Protein 3HHJ (pdb70)

Radius of gyration: 19.39 Å; Cα contacts (8 Å, |Δi|>4): 574; chains: 2; bounding box: 42×67×38 Å

Secondary structure (DSSP, 8-state):
-EEEEEEEEEB-TTSEEEEEE---TTS-----B--EEE--TT--HHHHHHHHHHHHH--B--GGG-EEEEEEEEE-SS-EEEEEEEEES--BS----TTS-EEEEEEGGGGGGS---TTTHHHHHHHHH-/-EEEEEEEEEB-TT-EEEEEE---TTS----EE--EEEPPTTS-HHHHHHHHHHHHH--B--GGG-EEEEEEEEE-SS-EEEEEEEEES--BS----TTS-EEEEEEGGGGGGS---TTTHHHHHHHHHH-

Sequence (261 aa):
SLLIVVACALLDQDNRVLLTQRPEGKSLAGLWEFPGGKVEQGETPEASLIRELEEELGVHHVQADNLFPLTFASHGYETFHLLMPLYFCSHHYKGVAQQGREGQNLKWIFFINDLDKYPMPEADKPLVQVLKNFSLLIVVACALLDQDNRVLLTQRPEGKSLAGLWEFPGGKVEQGETPEASLIRELEEEELGVHVQADNLFPLTFASHGYETFHLLMPLYFCSHYKGVAQGREGQNLKWIFINDLDKYPMPEADKPLVQVLKNFF

InterPro domains:
  IPR000086 NUDIX hydrolase domain [PS51462] (6-134)
  IPR003561 Mutator MutT [TIGR00586] (13-134)
  IPR015797 NUDIX hydrolase-like domain superfamily [SSF55811] (7-133)
  IPR020476 NUDIX hydrolase [PR00502] (37-51)
  IPR020476 NUDIX hydrolase [PR00502] (51-66)
  IPR029119 Adenine DNA glycosylase, C-terminal [PF14815] (12-130)
  IPR047127 Mutator MutT-like [PTHR47707] (9-133)

Organism: Bartonella henselae (strain ATCC 49882 / DSM 28221 / CCUG 30454 / Houston 1) (NCBI:txid283166)

B-factor: mean 30.48, std 9.41, range [14.47, 62.34]

Foldseek 3Di:
DEWEKEFEFEQEPVQWTKWWWADCPPHGTGFTATFIGTQDPPGDRLRRRQVRQCQFFVKHDDSVQWAWQDWFWDDDPPYIYIYTYTYGHDIDDGGDGNVPIGMDTGRLVCPVVTGHPPRRVVVSVSSVVD/DEFEKEFEFEQEPVRFTKWKWQAQVPHHIGFTATFIGGDDPPADRLRRRQVRQCQFFVKGDDSVFKAWQAWFWDDDDPYIYIYTYIYGHDIDDGGDGNNNMDMDTGHLVCPVVTGHDPRRVVVSVSSVVVD

Solvent-accessible surface area: 13572 Å² total; per-residue (Å²): 122,52,56,20,29,0,3,0,0,0,23,28,189,104,88,98,0,0,0,8,17,108,68,112,61,214,88,159,69,35,91,24,56,10,3,18,12,104,13,77,165,80,43,49,0,24,40,0,0,48,75,23,0,66,66,9,0,18,0,93,6,119,49,130,36,9,100,43,21,3,4,6,30,60,51,94,116,115,74,25,12,0,14,0,0,1,67,0,77,119,48,148,42,114,16,112,30,150,83,55,12,67,51,75,63,7,92,28,75,44,0,76,150,71,81,5,28,116,4,9,86,79,1,2,87,54,7,69,124,104,111,53,62,22,25,0,1,0,0,0,5,37,181,65,62,83,0,0,0,7,21,174,72,101,63,214,91,84,46,32,88,22,46,9,3,19,12,106,20,80,99,84,50,56,0,33,42,0,0,44,69,23,0,73,70,27,0,21,0,91,10,123,65,127,31,10,95,58,22,0,3,4,28,53,51,75,191,124,80,23,13,0,9,0,0,1,48,0,73,125,48,156,39,133,11,112,34,138,96,53,21,72,50,71,70,6,98,12,104,47,0,74,147,74,77,6,22,101,2,9,86,74,1,1,88,41,0,60,130,61,101

CATH classification: 3.90.79.10

Nearest PDB structures (foldseek):
  3hhj-assembly1_A  TM=1.008E+00  e=2.509E-28  Bartonella henselae str. Houston-1
  3r03-assembly1_A  TM=9.500E-01  e=1.026E-20  Rhodospirillum rubrum ATCC 11170
  3r03-assembly1_B  TM=9.849E-01  e=9.106E-19  Rhodospirillum rubrum ATCC 11170
  7ww5-assembly1_A  TM=9.049E-01  e=1.194E-13  Escherichia coli
  3exq-assembly1_A  TM=7.884E-01  e=2.242E-08  Levilactobacillus brevis ATCC 367

Structure (mmCIF, N/CA/C/O backbone):
data_3HHJ
#
_entry.id   3HHJ
#
_cell.length_a   96.500
_cell.length_b   93.490
_cell.length_c   43.880
_cell.angle_alpha   90.000
_cell.angle_beta   109.240
_cell.angle_gamma   90.000
#
_symmetry.space_group_name_H-M   'C 1 2 1'
#
loop_
_entity.id
_entity.type
_entity.pdbx_description
1 polymer 'Mutator mutT protein'
2 non-polymer 'MAGNESIUM ION'
3 water water
#
loop_
_atom_site.group_PDB
_atom_site.id
_atom_site.type_symbol
_atom_site.label_atom_id
_atom_site.label_alt_id
_atom_site.label_comp_id
_atom_site.label_asym_id
_atom_site.label_entity_id
_atom_site.label_seq_id
_atom_site.pdbx_PDB_ins_code
_atom_site.Cartn_x
_atom_site.Cartn_y
_atom_site.Cartn_z
_atom_site.occupancy
_atom_site.B_iso_or_equiv
_atom_site.auth_seq_id
_atom_site.auth_comp_id
_atom_site.auth_asym_id
_atom_site.auth_atom_id
_atom_site.pdbx_PDB_model_num
ATOM 1 N N . SER A 1 27 ? 16.308 53.908 5.779 1.00 42.04 27 SER A N 1
ATOM 2 C CA . SER A 1 27 ? 15.445 54.370 4.659 1.00 42.00 27 SER A CA 1
ATOM 3 C C . SER A 1 27 ? 16.234 54.459 3.335 1.00 40.63 27 SER A C 1
ATOM 4 O O . SER A 1 27 ? 15.947 53.748 2.366 1.00 40.63 27 SER A O 1
ATOM 7 N N . LEU A 1 28 ? 17.210 55.353 3.299 1.00 38.63 28 LEU A N 1
ATOM 8 C CA . LEU A 1 28 ? 18.082 55.454 2.159 1.00 36.50 28 LEU A CA 1
ATOM 9 C C . LEU A 1 28 ? 19.400 54.775 2.532 1.00 34.79 28 LEU A C 1
ATOM 10 O O . LEU A 1 28 ? 19.990 55.110 3.532 1.00 34.83 28 LEU A O 1
ATOM 15 N N . LEU A 1 29 ? 19.818 53.791 1.741 1.00 33.03 29 LEU A N 1
ATOM 16 C CA . LEU A 1 29 ? 21.091 53.113 1.943 1.00 31.46 29 LEU A CA 1
ATOM 17 C C . LEU A 1 29 ? 22.100 53.586 0.901 1.00 30.01 29 LEU A C 1
ATOM 18 O O . LEU A 1 29 ? 21.838 53.526 -0.284 1.00 29.35 29 LEU A O 1
ATOM 23 N N . ILE A 1 30 ? 23.233 54.085 1.373 1.00 29.06 30 ILE A N 1
ATOM 24 C CA . ILE A 1 30 ? 24.309 54.492 0.509 1.00 28.19 30 ILE A CA 1
ATOM 25 C C . ILE A 1 30 ? 25.357 53.399 0.434 1.00 27.62 30 ILE A C 1
ATOM 26 O O . ILE A 1 30 ? 25.957 53.039 1.456 1.00 26.90 30 ILE A O 1
ATOM 31 N N . VAL A 1 31 ? 25.579 52.896 -0.785 1.00 27.07 31 VAL A N 1
ATOM 32 C CA . VAL A 1 31 ? 26.629 51.934 -1.061 1.00 26.71 31 VAL A CA 1
ATOM 33 C C . VAL A 1 31 ? 27.560 52.493 -2.135 1.00 26.50 31 VAL A C 1
ATOM 34 O O . VAL A 1 31 ? 27.084 53.011 -3.135 1.00 27.82 31 VAL A O 1
ATOM 38 N N . VAL A 1 32 ? 28.874 52.424 -1.923 1.00 24.72 32 VAL A N 1
ATOM 39 C CA . VAL A 1 32 ? 29.804 52.805 -2.970 1.00 23.75 32 VAL A CA 1
ATOM 40 C C . VAL A 1 32 ? 30.364 51.565 -3.660 1.00 23.59 32 VAL A C 1
ATOM 41 O O . VAL A 1 32 ? 30.516 50.521 -3.034 1.00 23.33 32 VAL A O 1
ATOM 45 N N . ALA A 1 33 ? 30.704 51.692 -4.941 1.00 22.24 33 ALA A N 1
ATOM 46 C CA . ALA A 1 33 ? 31.252 50.576 -5.689 1.00 21.71 33 ALA A CA 1
ATOM 47 C C . ALA A 1 33 ? 32.380 51.083 -6.577 1.00 21.38 33 ALA A C 1
ATOM 48 O O . ALA A 1 33 ? 32.488 52.300 -6.813 1.00 20.35 33 ALA A O 1
ATOM 50 N N . CYS A 1 34 ? 33.219 50.164 -7.069 1.00 20.74 34 CYS A N 1
ATOM 51 C CA . CYS A 1 34 ? 34.345 50.558 -7.903 1.00 21.49 34 CYS A CA 1
ATOM 52 C C . CYS A 1 34 ? 34.442 49.696 -9.147 1.00 21.45 34 CYS A C 1
ATOM 53 O O . CYS A 1 34 ? 34.163 48.501 -9.094 1.00 20.97 34 CYS A O 1
ATOM 56 N N . ALA A 1 35 ? 34.788 50.327 -10.270 1.00 21.33 35 ALA A N 1
ATOM 57 C CA . ALA A 1 35 ? 35.215 49.632 -11.472 1.00 21.07 35 ALA A CA 1
ATOM 58 C C . ALA A 1 35 ? 36.764 49.734 -11.508 1.00 21.64 35 ALA A C 1
ATOM 59 O O . ALA A 1 35 ? 37.319 50.802 -11.843 1.00 19.93 35 ALA A O 1
ATOM 61 N N . LEU A 1 36 ? 37.442 48.657 -11.100 1.00 21.67 36 LEU A N 1
ATOM 62 C CA . LEU A 1 36 ? 38.904 48.608 -11.126 1.00 23.59 36 LEU A CA 1
ATOM 63 C C . LEU A 1 36 ? 39.315 48.169 -12.511 1.00 24.09 36 LEU A C 1
ATOM 64 O O . LEU A 1 36 ? 38.858 47.123 -12.982 1.00 23.43 36 LEU A O 1
ATOM 69 N N . LEU A 1 37 ? 40.172 48.950 -13.150 1.00 25.04 37 LEU A N 1
ATOM 70 C CA . LEU A 1 37 ? 40.601 48.693 -14.532 1.00 27.55 37 LEU A CA 1
ATOM 71 C C . LEU A 1 37 ? 42.059 48.276 -14.612 1.00 28.74 37 LEU A C 1
ATOM 72 O O . LEU A 1 37 ? 42.929 48.978 -14.085 1.00 29.28 37 LEU A O 1
ATOM 77 N N . ASP A 1 38 ? 42.329 47.147 -15.264 1.00 29.89 38 ASP A N 1
ATOM 78 C CA . ASP A 1 38 ? 43.699 46.661 -15.378 1.00 31.76 38 ASP A CA 1
ATOM 79 C C . ASP A 1 38 ? 44.334 47.199 -16.654 1.00 33.43 38 ASP A C 1
ATOM 80 O O . ASP A 1 38 ? 43.692 47.951 -17.405 1.00 34.26 38 ASP A O 1
ATOM 85 N N . GLN A 1 39 ? 45.588 46.822 -16.878 1.00 35.90 39 GLN A N 1
ATOM 86 C CA . GLN A 1 39 ? 46.383 47.279 -18.010 1.00 38.23 39 GLN A CA 1
ATOM 87 C C . GLN A 1 39 ? 45.683 47.027 -19.329 1.00 38.46 39 GLN A C 1
ATOM 88 O O . GLN A 1 39 ? 45.907 47.753 -20.289 1.00 39.65 39 GLN A O 1
ATOM 94 N N . ASP A 1 40 ? 44.840 45.999 -19.384 1.00 38.38 40 ASP A N 1
ATOM 95 C CA . ASP A 1 40 ? 44.184 45.623 -20.636 1.00 38.26 40 ASP A CA 1
ATOM 96 C C . ASP A 1 40 ? 42.730 46.107 -20.784 1.00 37.56 40 ASP A C 1
ATOM 97 O O . ASP A 1 40 ? 42.000 45.619 -21.655 1.00 38.27 40 ASP A O 1
ATOM 102 N N . ASN A 1 41 ? 42.318 47.062 -19.956 1.00 36.28 41 ASN A N 1
ATOM 103 C CA . ASN A 1 41 ? 40.909 47.513 -19.916 1.00 35.59 41 ASN A CA 1
ATOM 104 C C . ASN A 1 41 ? 39.879 46.429 -19.535 1.00 33.08 41 ASN A C 1
ATOM 105 O O . ASN A 1 41 ? 38.742 46.422 -20.014 1.00 32.75 41 ASN A O 1
ATOM 110 N N . ARG A 1 42 ? 40.299 45.509 -18.679 1.00 29.76 42 ARG A N 1
ATOM 111 C CA . ARG A 1 42 ? 39.353 44.599 -18.060 1.00 27.57 42 ARG A CA 1
ATOM 112 C C . ARG A 1 42 ? 38.922 45.231 -16.753 1.00 25.42 42 ARG A C 1
ATOM 113 O O . ARG A 1 42 ? 39.700 45.913 -16.074 1.00 25.01 42 ARG A O 1
ATOM 121 N N . VAL A 1 43 ? 37.668 45.023 -16.412 1.00 23.57 43 VAL A N 1
ATOM 122 C CA . VAL A 1 43 ? 37.146 45.472 -15.127 1.00 22.00 43 VAL A CA 1
ATOM 123 C C . VAL A 1 43 ? 36.959 44.255 -14.235 1.00 21.03 43 VAL A C 1
ATOM 124 O O . VAL A 1 43 ? 36.595 43.182 -14.750 1.00 20.67 43 VAL A O 1
ATOM 128 N N . LEU A 1 44 ? 37.140 44.418 -12.919 1.00 19.67 44 LEU A N 1
ATOM 129 C CA . LEU A 1 44 ? 36.997 43.285 -11.987 1.00 20.50 44 LEU A CA 1
ATOM 130 C C . LEU A 1 44 ? 35.591 43.153 -11.469 1.00 20.84 44 LEU A C 1
ATOM 131 O O . LEU A 1 44 ? 35.043 44.105 -10.902 1.00 20.36 44 LEU A O 1
ATOM 136 N N . LEU A 1 45 ? 35.013 41.971 -11.659 1.00 20.90 45 LEU A N 1
ATOM 137 C CA . LEU A 1 45 ? 33.771 41.610 -10.972 1.00 21.17 45 LEU A CA 1
ATOM 138 C C . LEU A 1 45 ? 34.047 40.522 -9.951 1.00 21.22 45 LEU A C 1
ATOM 139 O O . LEU A 1 45 ? 34.996 39.767 -10.115 1.00 21.87 45 LEU A O 1
ATOM 144 N N . THR A 1 46 ? 33.251 40.472 -8.881 1.00 21.55 46 THR A N 1
ATOM 145 C CA . THR A 1 46 ? 33.403 39.449 -7.839 1.00 21.68 46 THR A CA 1
ATOM 146 C C . THR A 1 46 ? 32.074 38.744 -7.572 1.00 21.49 46 THR A C 1
ATOM 147 O O . THR A 1 46 ? 31.008 39.275 -7.846 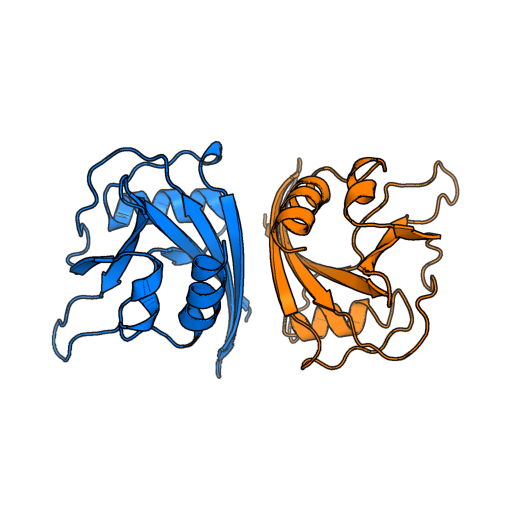1.00 22.23 46 THR A O 1
ATOM 151 N N . GLN A 1 47 ? 32.154 37.518 -7.079 1.00 21.68 47 GLN A N 1
ATOM 152 C CA . GLN A 1 47 ? 30.991 36.686 -6.865 1.00 21.46 47 GLN A CA 1
ATOM 153 C C . GLN A 1 47 ? 31.109 36.034 -5.496 1.00 22.08 47 GLN A C 1
ATOM 154 O O . GLN A 1 47 ? 32.141 35.387 -5.180 1.00 21.53 47 GLN A O 1
ATOM 160 N N . ARG A 1 48 ? 30.069 36.204 -4.685 1.00 22.91 48 ARG A N 1
ATOM 161 C CA . ARG A 1 48 ? 30.014 35.562 -3.361 1.00 24.81 48 ARG A CA 1
ATOM 162 C C . ARG A 1 48 ? 30.139 34.040 -3.491 1.00 25.07 48 ARG A C 1
ATOM 163 O O . ARG A 1 48 ? 29.665 33.467 -4.466 1.00 25.25 48 ARG A O 1
ATOM 171 N N . PRO A 1 49 ? 30.785 33.378 -2.516 1.00 25.52 49 PRO A N 1
ATOM 172 C CA . PRO A 1 49 ? 30.988 31.919 -2.690 1.00 26.17 49 PRO A CA 1
ATOM 173 C C . P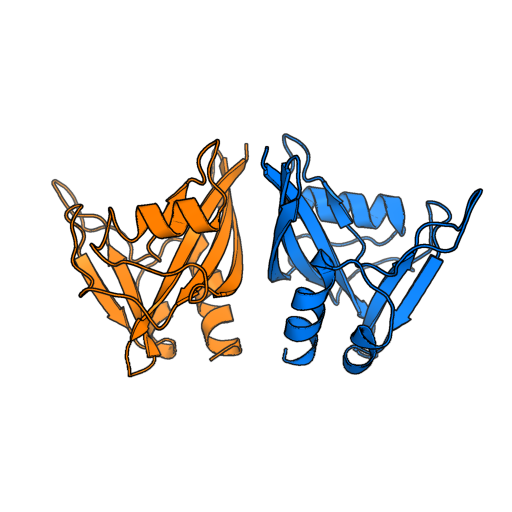RO A 1 49 ? 29.647 31.153 -2.694 1.00 26.42 49 PRO A C 1
ATOM 174 O O . PRO A 1 49 ? 28.665 31.652 -2.151 1.00 26.23 49 PRO A O 1
ATOM 178 N N . GLU A 1 50 ? 29.592 29.997 -3.349 1.00 26.41 50 GLU A N 1
ATOM 179 C CA . GLU A 1 50 ? 28.365 29.212 -3.407 1.00 27.39 50 GLU A CA 1
ATOM 180 C C . GLU A 1 50 ? 27.866 28.787 -2.004 1.00 27.05 50 GLU A C 1
ATOM 181 O O . GLU A 1 50 ? 26.659 28.700 -1.793 1.00 25.87 50 GLU A O 1
ATOM 187 N N . GLY A 1 51 ? 28.789 28.596 -1.053 1.00 27.20 51 GLY A N 1
ATOM 188 C CA . GLY A 1 51 ? 28.440 28.271 0.345 1.00 28.88 51 GLY A CA 1
ATOM 189 C C . GLY A 1 51 ? 27.560 27.037 0.431 1.00 29.88 51 GLY A C 1
ATOM 190 O O . GLY A 1 51 ? 27.937 25.953 -0.030 1.00 30.53 51 GLY A O 1
ATOM 191 N N . LYS A 1 52 ? 26.354 27.194 0.953 1.00 31.07 52 LYS A N 1
ATOM 192 C CA . LYS A 1 52 ? 25.472 26.037 1.121 1.00 31.87 52 LYS A CA 1
ATOM 193 C C . LYS A 1 52 ? 24.326 25.975 0.108 1.00 32.69 52 LYS A C 1
ATOM 194 O O . LYS A 1 52 ? 23.366 25.191 0.252 1.00 33.00 52 LYS A O 1
ATOM 200 N N . SER A 1 53 ? 24.418 26.774 -0.937 1.00 33.30 53 SER A N 1
ATOM 201 C CA . SER A 1 53 ? 23.415 26.678 -1.983 1.00 34.75 53 SER A CA 1
ATOM 202 C C . SER A 1 53 ? 24.068 26.896 -3.328 1.00 35.31 53 SER A C 1
ATOM 203 O O . SER A 1 53 ? 25.105 26.283 -3.638 1.00 35.05 53 SER A O 1
ATOM 206 N N . LEU A 1 54 ? 23.485 27.791 -4.117 1.00 36.26 54 LEU A N 1
ATOM 207 C CA . LEU A 1 54 ? 23.982 27.978 -5.479 1.00 37.44 54 LEU A CA 1
ATOM 208 C C . LEU A 1 54 ? 24.860 29.206 -5.691 1.00 36.93 54 LEU A C 1
ATOM 209 O O . LEU A 1 54 ? 24.889 30.137 -4.871 1.00 36.74 54 LEU A O 1
ATOM 214 N N . ALA A 1 55 ? 25.614 29.143 -6.785 1.00 36.95 55 ALA A N 1
ATOM 215 C CA . ALA A 1 55 ? 26.478 30.227 -7.271 1.00 36.30 55 ALA A CA 1
ATOM 216 C C . ALA A 1 55 ? 25.704 31.558 -7.420 1.00 35.14 55 ALA A C 1
ATOM 217 O O . ALA A 1 55 ? 24.661 31.576 -8.057 1.00 35.97 55 ALA A O 1
ATOM 219 N N . GLY A 1 56 ? 26.202 32.643 -6.830 1.00 33.43 56 GLY A N 1
ATOM 220 C CA . GLY A 1 56 ? 25.533 33.963 -6.892 1.00 31.66 56 GLY A CA 1
ATOM 221 C C . GLY A 1 56 ? 25.839 34.792 -8.140 1.00 29.78 56 GLY A C 1
ATOM 222 O O . GLY A 1 56 ? 26.390 34.274 -9.122 1.00 29.75 56 GLY A O 1
ATOM 223 N N . LEU A 1 57 ? 25.489 36.076 -8.109 1.00 28.54 57 LEU A N 1
ATOM 224 C CA . LEU A 1 57 ? 25.671 36.962 -9.270 1.00 27.66 57 LEU A CA 1
ATOM 225 C C . LEU A 1 57 ? 27.053 37.604 -9.281 1.00 26.06 57 LEU A C 1
ATOM 226 O O . LEU A 1 57 ? 27.743 37.618 -8.265 1.00 26.08 57 LEU A O 1
ATOM 231 N N . TRP A 1 58 ? 27.457 38.124 -10.439 1.00 24.25 58 TRP A N 1
ATOM 232 C CA . TRP A 1 58 ? 28.696 38.901 -10.568 1.00 21.78 58 TRP A CA 1
ATOM 233 C C . TRP A 1 58 ? 28.449 40.380 -10.299 1.00 21.50 58 TRP A C 1
ATOM 234 O O . TRP A 1 58 ? 27.440 40.957 -10.724 1.00 22.28 58 TRP A O 1
ATOM 245 N N . GLU A 1 59 ? 29.322 41.021 -9.545 1.00 20.79 59 GLU A N 1
ATOM 246 C CA . GLU A 1 59 ? 29.057 42.411 -9.227 1.00 20.60 59 GLU A CA 1
ATOM 247 C C . GLU A 1 59 ? 30.330 43.208 -9.001 1.00 19.69 59 GLU A C 1
ATOM 248 O O . GLU A 1 59 ? 31.400 42.635 -8.768 1.00 18.90 59 GLU A O 1
ATOM 254 N N . PHE A 1 60 ? 30.190 44.530 -9.026 1.00 19.88 60 PHE A N 1
ATOM 255 C CA . PHE A 1 60 ? 31.297 45.420 -8.672 1.00 20.45 60 PHE A CA 1
ATOM 256 C C . PHE A 1 60 ? 31.616 45.281 -7.193 1.00 20.97 60 PHE A C 1
ATOM 257 O O . PHE A 1 60 ? 30.715 45.178 -6.363 1.00 21.74 60 PHE A O 1
ATOM 265 N N . PRO A 1 61 ? 32.899 45.254 -6.861 1.00 21.00 61 PRO A N 1
ATOM 266 C CA . PRO A 1 61 ? 33.239 45.270 -5.435 1.00 21.79 61 PRO A CA 1
ATOM 267 C C . PRO A 1 61 ? 32.836 46.597 -4.786 1.00 22.33 61 PRO A C 1
ATOM 268 O O . PRO A 1 61 ? 32.841 47.636 -5.461 1.00 23.05 61 PRO A O 1
ATOM 272 N N . GLY A 1 62 ? 32.448 46.558 -3.509 1.00 22.58 62 GLY A N 1
ATOM 273 C CA . GLY A 1 62 ? 32.038 47.763 -2.800 1.00 22.64 62 GLY A CA 1
ATOM 274 C C . GLY A 1 62 ? 31.406 47.491 -1.446 1.00 23.73 62 GLY A C 1
ATOM 275 O O . GLY A 1 62 ? 31.458 46.365 -0.930 1.00 23.62 62 GLY A O 1
ATOM 276 N N . GLY A 1 63 ? 30.830 48.517 -0.843 1.00 23.45 63 GLY A N 1
ATOM 277 C CA . GLY A 1 63 ? 30.188 48.314 0.453 1.00 25.27 63 GLY A CA 1
ATOM 278 C C . GLY A 1 63 ? 29.482 49.542 0.952 1.00 26.12 63 GLY A C 1
ATOM 279 O O . GLY A 1 63 ? 29.554 50.593 0.323 1.00 25.13 63 GLY A O 1
ATOM 280 N N . LYS A 1 64 ? 28.811 49.390 2.097 1.00 28.01 64 LYS A N 1
ATOM 281 C CA . LYS A 1 64 ? 28.064 50.469 2.759 1.00 29.61 64 LYS A CA 1
ATOM 282 C C . LYS A 1 64 ? 28.983 51.636 3.120 1.00 29.37 64 LYS A C 1
ATOM 283 O O . LYS A 1 64 ? 30.148 51.430 3.489 1.00 28.99 64 LYS A O 1
ATOM 289 N N . VAL A 1 65 ? 28.488 52.858 2.968 1.00 30.35 65 VAL A N 1
ATOM 290 C CA . VAL A 1 65 ? 29.196 54.028 3.520 1.00 31.75 65 VAL A CA 1
ATOM 291 C C . VAL A 1 65 ? 28.810 54.147 5.014 1.00 32.94 65 VAL A C 1
ATOM 292 O O . VAL A 1 65 ? 27.636 54.333 5.340 1.00 32.35 65 VAL A O 1
ATOM 296 N N . GLU A 1 66 ? 29.789 53.964 5.901 1.00 35.20 66 GLU A N 1
ATOM 297 C CA . GLU A 1 66 ? 29.554 54.015 7.363 1.00 38.04 66 GLU A CA 1
ATOM 298 C C . GLU A 1 66 ? 29.756 55.433 7.919 1.00 39.13 66 GLU A C 1
ATOM 299 O O . GLU A 1 66 ? 30.462 56.255 7.307 1.00 39.69 66 GLU A O 1
ATOM 305 N N . GLN A 1 67 ? 29.136 55.702 9.074 1.00 40.38 67 GLN A N 1
ATOM 306 C CA . GLN A 1 67 ? 29.278 56.981 9.816 1.00 41.11 67 GLN A CA 1
ATOM 307 C C . GLN A 1 67 ? 30.716 57.442 10.030 1.00 40.61 67 GLN A C 1
ATOM 308 O O . GLN A 1 67 ? 31.582 56.645 10.397 1.00 40.58 67 GLN A O 1
ATOM 314 N N . GLY A 1 68 ? 30.961 58.734 9.815 1.00 40.31 68 GLY A N 1
ATOM 315 C CA . GLY A 1 68 ? 32.290 59.299 10.020 1.00 39.87 68 GLY A CA 1
ATOM 316 C C . GLY A 1 68 ? 33.277 58.883 8.943 1.00 39.81 68 GLY A C 1
ATOM 317 O O . GLY A 1 68 ? 34.495 59.059 9.108 1.00 40.15 68 GLY A O 1
ATOM 318 N N . GLU A 1 69 ? 32.758 58.313 7.850 1.00 38.55 69 GLU A N 1
ATOM 319 C CA . GLU A 1 69 ? 33.578 58.005 6.672 1.00 37.55 69 GLU A CA 1
ATOM 320 C C . GLU A 1 69 ? 33.107 58.810 5.461 1.00 35.69 69 GLU A C 1
ATOM 321 O O . GLU A 1 69 ? 31.919 58.957 5.216 1.00 35.78 69 GLU A O 1
ATOM 327 N N . THR A 1 70 ? 34.034 59.320 4.677 1.00 34.14 70 THR A N 1
ATOM 328 C CA . THR A 1 70 ? 33.651 59.796 3.362 1.00 32.64 70 THR A CA 1
ATOM 329 C C . THR A 1 70 ? 33.299 58.591 2.454 1.00 31.79 70 THR A C 1
ATOM 330 O O . THR A 1 70 ? 33.674 57.438 2.751 1.00 31.83 70 THR A O 1
ATOM 334 N N . PRO A 1 71 ? 32.584 58.845 1.340 1.00 30.50 71 PRO A N 1
ATOM 335 C CA . PRO A 1 71 ? 32.386 57.743 0.400 1.00 29.14 71 PRO A CA 1
ATOM 336 C C . PRO A 1 71 ? 33.713 57.151 -0.059 1.00 28.52 71 PRO A C 1
ATOM 337 O O . PRO A 1 71 ? 33.823 55.936 -0.209 1.00 27.50 71 PRO A O 1
ATOM 341 N N . GLU A 1 72 ? 34.715 57.995 -0.261 1.00 27.93 72 GLU A N 1
ATOM 342 C CA . GLU A 1 72 ? 36.015 57.503 -0.727 1.00 28.33 72 GLU A CA 1
ATOM 343 C C . GLU A 1 72 ? 36.695 56.601 0.324 1.00 27.77 72 GLU A C 1
ATOM 344 O O . GLU A 1 72 ? 37.220 55.541 -0.026 1.00 27.96 72 GLU A O 1
ATOM 350 N N . ALA A 1 73 ? 36.689 57.030 1.585 1.00 27.53 73 ALA A N 1
ATOM 351 C CA . ALA A 1 73 ? 37.244 56.230 2.690 1.00 27.34 73 ALA A CA 1
ATOM 352 C C . ALA A 1 73 ? 36.621 54.836 2.765 1.00 26.54 73 ALA A C 1
ATOM 353 O O . ALA A 1 73 ? 37.341 53.850 2.854 1.00 27.00 73 ALA A O 1
ATOM 355 N N . SER A 1 74 ? 35.288 54.780 2.753 1.00 25.66 74 SER A N 1
ATOM 356 C CA . SER A 1 74 ? 34.523 53.533 2.712 1.00 25.90 74 SER A CA 1
ATOM 357 C C . SER A 1 74 ? 34.959 52.595 1.583 1.00 24.92 74 SER A C 1
ATOM 358 O O . SER A 1 74 ? 35.180 51.396 1.803 1.00 24.45 74 SER A O 1
ATOM 361 N N . LEU A 1 75 ? 35.064 53.147 0.374 1.00 23.69 75 LEU A N 1
ATOM 362 C CA . LEU A 1 75 ? 35.420 52.343 -0.775 1.00 22.40 75 LEU A CA 1
ATOM 363 C C . LEU A 1 75 ? 36.843 51.842 -0.601 1.00 21.99 75 LEU A C 1
ATOM 364 O O . LEU A 1 75 ? 37.106 50.660 -0.826 1.00 21.08 75 LEU A O 1
ATOM 369 N N . ILE A 1 76 ? 37.747 52.751 -0.213 1.00 21.81 76 ILE A N 1
ATOM 370 C CA . ILE A 1 76 ? 39.160 52.416 -0.031 1.00 22.79 76 ILE A CA 1
ATOM 371 C C . ILE A 1 76 ? 39.308 51.253 0.962 1.00 22.97 76 ILE A C 1
ATOM 372 O O . ILE A 1 76 ? 40.049 50.306 0.691 1.00 23.07 76 ILE A O 1
ATOM 377 N N . ARG A 1 77 ? 38.591 51.335 2.084 1.00 23.19 77 ARG A N 1
ATOM 378 C CA . ARG A 1 77 ? 38.608 50.270 3.089 1.00 24.10 77 ARG A CA 1
ATOM 379 C C . ARG A 1 77 ? 38.035 48.948 2.559 1.00 23.45 77 ARG A C 1
ATOM 380 O O . ARG A 1 77 ? 38.633 47.898 2.759 1.00 24.36 77 ARG A O 1
ATOM 388 N N . GLU A 1 78 ? 36.895 49.013 1.876 1.00 23.17 78 GLU A N 1
ATOM 389 C CA . GLU A 1 78 ? 36.282 47.841 1.238 1.00 23.40 78 GLU A CA 1
ATOM 390 C C . GLU A 1 78 ? 37.185 47.122 0.275 1.00 23.20 78 GLU A C 1
ATOM 391 O O . GLU A 1 78 ? 37.257 45.882 0.291 1.00 23.21 78 GLU A O 1
ATOM 397 N N . LEU 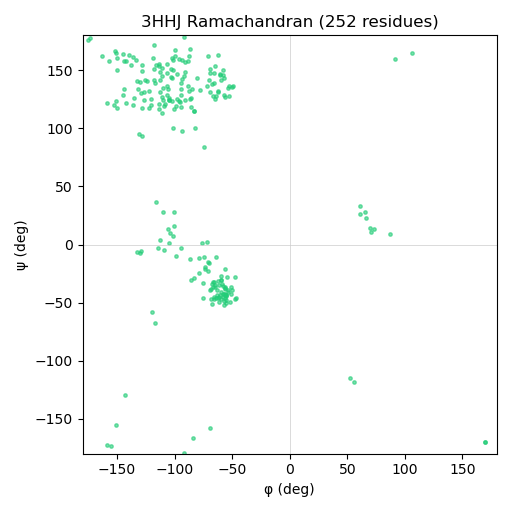A 1 79 ? 37.882 47.887 -0.558 1.00 22.45 79 LEU A N 1
ATOM 398 C CA . LEU A 1 79 ? 38.781 47.282 -1.523 1.00 22.14 79 LEU A CA 1
ATOM 399 C C . LEU A 1 79 ? 39.969 46.617 -0.826 1.00 22.59 79 LEU A C 1
ATOM 400 O O . LEU A 1 79 ? 40.490 45.614 -1.328 1.00 21.23 79 LEU A O 1
ATOM 405 N N . GLU A 1 80 ? 40.415 47.202 0.287 1.00 22.94 80 GLU A N 1
ATOM 406 C CA . GLU A 1 80 ? 41.553 46.636 0.990 1.00 25.33 80 GLU A CA 1
ATOM 407 C C . GLU A 1 80 ? 41.102 45.379 1.754 1.00 24.71 80 GLU A C 1
ATOM 408 O O . GLU A 1 80 ? 41.765 44.360 1.671 1.00 25.10 80 GLU A O 1
ATOM 414 N N . GLU A 1 81 ? 39.973 45.455 2.454 1.00 24.55 81 GLU A N 1
ATOM 415 C CA . GLU A 1 81 ? 39.434 44.283 3.150 1.00 25.23 81 GLU A CA 1
ATOM 416 C C . GLU A 1 81 ? 39.131 43.106 2.197 1.00 25.48 81 GLU A C 1
ATOM 417 O O . GLU A 1 81 ? 39.501 41.967 2.492 1.00 25.54 81 GLU A O 1
ATOM 423 N N . GLU A 1 82 ? 38.464 43.386 1.074 1.00 23.91 82 GLU A N 1
ATOM 424 C CA . GLU A 1 82 ? 37.961 42.323 0.219 1.00 24.01 82 GLU A CA 1
ATOM 425 C C . GLU A 1 82 ? 38.977 41.771 -0.739 1.00 23.74 82 GLU A C 1
ATOM 426 O O . GLU A 1 82 ? 38.897 40.594 -1.105 1.00 24.75 82 GLU A O 1
ATOM 432 N N . LEU A 1 83 ? 39.936 42.595 -1.151 1.00 23.34 83 LEU A N 1
ATOM 433 C CA . LEU A 1 83 ? 40.777 42.223 -2.284 1.00 23.20 83 LEU A CA 1
ATOM 434 C C . LEU A 1 83 ? 42.258 42.435 -2.044 1.00 23.87 83 LEU A C 1
ATOM 435 O O . LEU A 1 83 ? 43.072 42.047 -2.881 1.00 23.62 83 LEU A O 1
ATOM 440 N N . GLY A 1 84 ? 42.597 43.047 -0.910 1.00 24.68 84 GLY A N 1
ATOM 441 C CA . GLY A 1 84 ? 43.971 43.439 -0.609 1.00 25.72 84 GLY A CA 1
ATOM 442 C C . GLY A 1 84 ? 44.507 44.433 -1.629 1.00 27.15 84 GLY A C 1
ATOM 443 O O . GLY A 1 84 ? 45.711 44.493 -1.862 1.00 26.80 84 GLY A O 1
ATOM 444 N N . VAL A 1 85 ? 43.598 45.193 -2.256 1.00 27.92 85 VAL A N 1
ATOM 445 C CA . VAL A 1 85 ? 43.950 46.244 -3.232 1.00 28.40 85 VAL A CA 1
ATOM 446 C C . VAL A 1 85 ? 44.036 47.590 -2.491 1.00 28.99 85 VAL A C 1
ATOM 447 O O . VAL A 1 85 ? 43.164 47.946 -1.690 1.00 28.31 85 VAL A O 1
ATOM 451 N N . HIS A 1 86 ? 45.102 48.326 -2.777 1.00 29.70 86 HIS A N 1
ATOM 452 C CA A HIS A 1 86 ? 45.380 49.559 -2.065 0.50 29.90 86 HIS A CA 1
ATOM 453 C CA B HIS A 1 86 ? 45.416 49.558 -2.067 0.50 30.02 86 HIS A CA 1
ATOM 454 C C . HIS A 1 86 ? 45.259 50.753 -2.998 1.00 29.69 86 HIS A C 1
ATOM 455 O O . HIS A 1 86 ? 45.952 50.850 -4.020 1.00 30.03 86 HIS A O 1
ATOM 468 N N . VAL A 1 87 ? 44.332 51.638 -2.650 1.00 29.93 87 VAL A N 1
ATOM 469 C CA . VAL A 1 87 ? 43.911 52.727 -3.531 1.00 29.19 87 VAL A CA 1
ATOM 470 C C . VAL A 1 87 ? 44.053 54.035 -2.783 1.00 29.43 87 VAL A C 1
ATOM 471 O O . VAL A 1 87 ? 43.781 54.077 -1.600 1.00 28.90 87 VAL A O 1
ATOM 475 N N . GLN A 1 88 ? 44.496 55.083 -3.483 1.00 30.23 88 GLN A N 1
ATOM 476 C CA . GLN A 1 88 ? 44.507 56.466 -2.975 1.00 31.90 88 GLN A CA 1
ATOM 477 C C . GLN A 1 88 ? 43.226 57.203 -3.385 1.00 31.49 88 GLN A C 1
ATOM 478 O O . GLN A 1 88 ? 42.736 57.007 -4.496 1.00 31.67 88 GLN A O 1
ATOM 484 N N . ALA A 1 89 ? 42.698 58.050 -2.507 1.00 31.47 89 ALA A N 1
ATOM 485 C CA . ALA A 1 89 ? 41.495 58.826 -2.818 1.00 31.77 89 ALA A CA 1
ATOM 486 C C . ALA A 1 89 ? 41.611 59.633 -4.122 1.00 32.43 89 ALA A C 1
ATOM 487 O O . ALA A 1 89 ? 40.668 59.629 -4.921 1.00 31.83 89 ALA A O 1
ATOM 489 N N . ASP A 1 90 ? 42.775 60.250 -4.376 1.00 32.55 90 ASP A N 1
ATOM 490 C CA . ASP A 1 90 ? 42.995 61.015 -5.625 1.00 33.35 90 ASP A CA 1
ATOM 491 C C . ASP A 1 90 ? 42.940 60.163 -6.879 1.00 32.12 90 ASP A C 1
ATOM 492 O O . ASP A 1 90 ? 42.975 60.704 -7.984 1.00 32.28 90 ASP A O 1
ATOM 497 N N . ASN A 1 91 ? 42.921 58.842 -6.723 1.00 30.87 91 ASN A N 1
ATOM 498 C CA . ASN A 1 91 ? 42.862 57.963 -7.887 1.00 29.52 91 ASN A CA 1
ATOM 499 C C . ASN A 1 91 ? 41.497 57.326 -8.105 1.00 28.23 91 ASN A C 1
ATOM 500 O O . ASN A 1 91 ? 41.315 56.532 -9.020 1.00 27.70 91 ASN A O 1
ATOM 505 N N . LEU A 1 92 ? 40.549 57.669 -7.252 1.00 27.53 92 LEU A N 1
ATOM 506 C CA . LEU A 1 92 ? 39.154 57.305 -7.451 1.00 27.62 92 LEU A CA 1
ATOM 507 C C . LEU A 1 92 ? 38.369 58.407 -8.154 1.00 27.40 92 LEU A C 1
ATOM 508 O O . LEU A 1 92 ? 38.215 59.479 -7.601 1.00 27.81 92 LEU A O 1
ATOM 513 N N . PHE A 1 93 ? 37.834 58.116 -9.337 1.00 27.19 93 PHE A N 1
ATOM 514 C CA . PHE A 1 93 ? 37.062 59.096 -10.102 1.00 26.98 93 PHE A CA 1
ATOM 515 C C . PHE A 1 93 ? 35.579 58.766 -10.175 1.00 25.77 93 PHE A C 1
ATOM 516 O O . PHE A 1 93 ? 35.193 57.657 -10.591 1.00 26.08 93 PHE A O 1
ATOM 524 N N . PRO A 1 94 ? 34.728 59.717 -9.749 1.00 25.21 94 PRO A N 1
ATOM 525 C CA . PRO A 1 94 ? 33.287 59.538 -9.914 1.00 24.49 94 PRO A CA 1
ATOM 526 C C . PRO A 1 94 ? 32.934 59.152 -11.347 1.00 24.79 94 PRO A C 1
ATOM 527 O O . PRO A 1 94 ? 33.474 59.730 -12.281 1.00 24.23 94 PRO A O 1
ATOM 531 N N . LEU A 1 95 ? 32.058 58.171 -11.525 1.00 24.39 95 LEU A N 1
ATOM 532 C CA . LEU A 1 95 ? 31.622 57.828 -12.869 1.00 25.54 95 LEU A CA 1
ATOM 533 C C . LEU A 1 95 ? 30.120 58.081 -12.994 1.00 25.53 95 LEU A C 1
ATOM 534 O O . LEU A 1 95 ? 29.677 59.000 -13.691 1.00 27.01 95 LEU A O 1
ATOM 539 N N . THR A 1 96 ? 29.331 57.299 -12.280 1.00 24.30 96 THR A N 1
ATOM 540 C CA . THR A 1 96 ? 27.904 57.460 -12.325 1.00 23.23 96 THR A CA 1
ATOM 541 C C . THR A 1 96 ? 27.346 56.918 -11.023 1.00 22.75 96 THR A C 1
ATOM 542 O O . THR A 1 96 ? 28.100 56.533 -10.112 1.00 22.82 96 THR A O 1
ATOM 546 N N . PHE A 1 97 ? 26.032 56.846 -10.934 1.00 21.57 97 PHE A N 1
ATOM 547 C CA . PHE A 1 97 ? 25.424 56.266 -9.767 1.00 21.42 97 PHE A CA 1
ATOM 548 C C . PHE A 1 97 ? 24.176 55.506 -10.190 1.00 22.14 97 PHE A C 1
ATOM 549 O O . PHE A 1 97 ? 23.581 55.790 -11.250 1.00 20.66 97 PHE A O 1
ATOM 557 N N . ALA A 1 98 ? 23.765 54.557 -9.349 1.00 22.66 98 ALA A N 1
ATOM 558 C CA . ALA A 1 98 ? 22.474 53.930 -9.556 1.00 24.42 98 ALA A CA 1
ATOM 559 C C . ALA A 1 98 ? 21.553 54.301 -8.407 1.00 25.59 98 ALA A C 1
ATOM 560 O O . ALA A 1 98 ? 21.993 54.621 -7.313 1.00 25.28 98 ALA A O 1
ATOM 562 N N . SER A 1 99 ? 20.267 54.280 -8.699 1.00 27.31 99 SER A N 1
ATOM 563 C CA . SER A 1 99 ? 19.265 54.636 -7.772 1.00 30.12 99 SER A CA 1
ATOM 564 C C . SER A 1 99 ? 18.115 53.659 -8.031 1.00 32.67 99 SER A C 1
ATOM 565 O O . SER A 1 99 ? 17.587 53.594 -9.137 1.00 32.85 99 SER A O 1
ATOM 568 N N . HIS A 1 100 ? 17.729 52.919 -6.999 1.00 35.48 100 HIS A N 1
ATOM 569 C CA . HIS A 1 100 ? 16.923 51.726 -7.178 1.00 38.73 100 HIS A CA 1
ATOM 570 C C . HIS A 1 100 ? 16.067 51.527 -5.943 1.00 40.02 100 HIS A C 1
ATOM 571 O O . HIS A 1 100 ? 16.580 51.495 -4.804 1.00 39.70 100 HIS A O 1
ATOM 578 N N . GLY A 1 101 ? 14.755 51.451 -6.163 1.00 41.59 101 GLY A N 1
ATOM 579 C CA . GLY A 1 101 ? 13.809 51.247 -5.082 1.00 43.95 101 GLY A CA 1
ATOM 580 C C . GLY A 1 101 ? 13.671 49.761 -4.776 1.00 46.00 101 GLY A C 1
ATOM 581 O O . GLY A 1 101 ? 13.569 48.939 -5.696 1.00 46.21 101 GLY A O 1
ATOM 582 N N . TYR A 1 102 ? 13.708 49.420 -3.486 1.00 47.43 102 TYR A N 1
ATOM 583 C CA . TYR A 1 102 ? 13.387 48.065 -3.002 1.00 48.66 102 TYR A CA 1
ATOM 584 C C . TYR A 1 102 ? 12.175 48.170 -2.084 1.00 48.97 102 TYR A C 1
ATOM 585 O O . TYR A 1 102 ? 11.759 49.283 -1.760 1.00 49.60 102 TYR A O 1
ATOM 594 N N . GLU A 1 103 ? 11.613 47.028 -1.662 1.00 48.95 103 GLU A N 1
ATOM 595 C CA . GLU A 1 103 ? 10.388 47.022 -0.850 1.00 48.74 103 GLU A CA 1
ATOM 596 C C . GLU A 1 103 ? 10.516 47.775 0.480 1.00 48.36 103 GLU A C 1
ATOM 597 O O . GLU A 1 103 ? 9.538 48.308 1.003 1.00 49.21 103 GLU A O 1
ATOM 599 N N . THR A 1 104 ? 11.728 47.851 1.010 1.00 47.37 104 THR A N 1
ATOM 600 C CA . THR A 1 104 ? 11.921 48.241 2.406 1.00 45.78 104 THR A CA 1
ATOM 601 C C . THR A 1 104 ? 12.965 49.364 2.583 1.00 44.61 104 THR A C 1
ATOM 602 O O . THR A 1 104 ? 13.131 49.906 3.688 1.00 44.70 104 THR A O 1
ATOM 606 N N . PHE A 1 105 ? 13.647 49.721 1.493 1.00 42.22 105 PHE A N 1
ATOM 607 C CA . PHE A 1 105 ? 14.661 50.776 1.531 1.00 40.48 105 PHE A CA 1
ATOM 608 C C . PHE A 1 105 ? 14.988 51.274 0.120 1.00 38.29 105 PHE A C 1
ATOM 609 O O . PHE A 1 105 ? 14.693 50.594 -0.873 1.00 38.17 105 PHE A O 1
ATOM 617 N N . HIS A 1 106 ? 15.606 52.452 0.033 1.00 35.67 106 HIS A N 1
ATOM 618 C CA . HIS A 1 106 ? 16.093 52.956 -1.268 1.00 33.08 106 HIS A CA 1
ATOM 619 C C . HIS A 1 106 ? 17.623 52.845 -1.343 1.00 31.60 106 HIS A C 1
ATOM 620 O O . HIS A 1 106 ? 18.328 53.185 -0.393 1.00 30.68 106 HIS A O 1
ATOM 627 N N . LEU A 1 107 ? 18.119 52.338 -2.466 1.00 30.17 107 LEU A N 1
ATOM 628 C CA . LEU A 1 107 ? 19.557 52.260 -2.691 1.00 29.11 107 LEU A CA 1
ATOM 629 C C . LEU A 1 107 ? 20.031 53.435 -3.533 1.00 27.67 107 LEU A C 1
ATOM 630 O O . LEU A 1 107 ? 19.524 53.653 -4.610 1.00 27.70 107 LEU A O 1
ATOM 635 N N . LEU A 1 108 ? 21.008 54.173 -3.027 1.00 26.04 108 LEU A N 1
ATOM 636 C CA . LEU A 1 108 ? 21.759 55.097 -3.832 1.00 25.27 108 LEU A CA 1
ATOM 637 C C . LEU A 1 108 ? 23.196 54.562 -3.900 1.00 24.67 108 LEU A C 1
ATOM 638 O O . LEU A 1 108 ? 23.860 54.406 -2.880 1.00 24.23 108 LEU A O 1
ATOM 643 N N . MET A 1 109 ? 23.664 54.293 -5.109 1.00 24.32 109 MET A N 1
ATOM 644 C CA . MET A 1 109 ? 24.941 53.655 -5.284 1.00 24.58 109 MET A CA 1
ATOM 645 C C . MET A 1 109 ? 25.882 54.380 -6.243 1.00 23.63 109 MET A C 1
ATOM 646 O O . MET A 1 109 ? 25.890 54.109 -7.433 1.00 24.03 109 MET A O 1
ATOM 651 N N . PRO A 1 110 ? 26.745 55.242 -5.695 1.00 23.44 110 PRO A N 1
ATOM 652 C CA . PRO A 1 110 ? 27.812 55.866 -6.475 1.00 22.86 110 PRO A CA 1
ATOM 653 C C . PRO A 1 110 ? 28.889 54.851 -6.955 1.00 22.88 110 PRO A C 1
ATOM 654 O O . PRO A 1 110 ? 29.445 54.083 -6.147 1.00 22.76 110 PRO A O 1
ATOM 658 N N . LEU A 1 111 ? 29.165 54.872 -8.254 1.00 22.16 111 LEU A N 1
ATOM 659 C CA . LEU A 1 111 ? 30.215 54.089 -8.879 1.00 21.51 111 LEU A CA 1
ATOM 660 C C . LEU A 1 111 ? 31.433 54.933 -9.250 1.00 21.70 111 LEU A C 1
ATOM 661 O O . LEU A 1 111 ? 31.318 55.951 -9.960 1.00 21.85 111 LEU A O 1
ATOM 666 N N . TYR A 1 112 ? 32.595 54.496 -8.765 1.00 21.15 112 TYR A N 1
ATOM 667 C CA . TYR A 1 112 ? 33.871 55.125 -9.062 1.00 21.92 112 TYR A CA 1
ATOM 668 C C . TYR A 1 112 ? 34.631 54.233 -10.031 1.00 22.93 112 TYR A C 1
ATOM 669 O O . TYR A 1 112 ? 34.364 53.019 -10.101 1.00 23.09 112 TYR A O 1
ATOM 678 N N . PHE A 1 113 ? 35.543 54.824 -10.803 1.00 22.99 113 PHE A N 1
ATOM 679 C CA . PHE A 1 113 ? 36.500 54.010 -11.527 1.00 24.50 113 PHE A CA 1
ATOM 680 C C . PHE A 1 113 ? 37.914 54.290 -11.037 1.00 24.53 113 PHE A C 1
ATOM 681 O O . PHE A 1 113 ? 38.194 55.369 -10.471 1.00 24.33 113 PHE A O 1
ATOM 689 N N . CYS A 1 114 ? 38.772 53.294 -11.207 1.00 24.09 114 CYS A N 1
ATOM 690 C CA . CYS A 1 114 ? 40.148 53.391 -10.743 1.00 25.34 114 CYS A CA 1
ATOM 691 C C . CYS A 1 114 ? 41.047 52.492 -11.603 1.00 25.89 114 CYS A C 1
ATOM 692 O O . CYS A 1 114 ? 40.837 51.284 -11.680 1.00 25.10 114 CYS A O 1
ATOM 695 N N . SER A 1 115 ? 42.026 53.111 -12.251 1.00 26.68 115 SER A N 1
ATOM 696 C CA . SER A 1 115 ? 43.002 52.405 -13.062 1.00 28.44 115 SER A CA 1
ATOM 697 C C . SER A 1 115 ? 44.420 52.458 -12.464 1.00 28.79 115 SER A C 1
ATOM 698 O O . SER A 1 115 ? 45.355 51.987 -13.078 1.00 28.81 115 SER A O 1
ATOM 701 N N . HIS A 1 116 ? 44.554 53.052 -11.284 1.00 29.89 116 HIS A N 1
ATOM 702 C CA A HIS A 1 116 ? 45.851 53.194 -10.621 0.50 30.50 116 HIS A CA 1
ATOM 703 C CA B HIS A 1 116 ? 45.848 53.223 -10.622 0.50 30.44 116 HIS A CA 1
ATOM 704 C C . HIS A 1 116 ? 45.733 52.768 -9.163 1.00 30.29 116 HIS A C 1
ATOM 705 O O . HIS A 1 116 ? 45.181 53.486 -8.323 1.00 29.80 116 HIS A O 1
ATOM 718 N N . TYR A 1 117 ? 46.245 51.575 -8.867 1.00 29.96 117 TYR A N 1
ATOM 719 C CA . TYR A 1 117 ? 46.142 51.002 -7.514 1.00 30.21 117 TYR A CA 1
ATOM 720 C C . TYR A 1 117 ? 47.319 50.072 -7.278 1.00 30.25 117 TYR A C 1
ATOM 721 O O . TYR A 1 117 ? 47.998 49.653 -8.227 1.00 29.53 117 TYR A O 1
ATOM 730 N N . LYS A 1 118 ? 47.511 49.697 -6.020 1.00 30.53 118 LYS A N 1
ATOM 731 C CA . LYS A 1 118 ? 48.611 48.804 -5.666 1.00 31.36 118 LYS A CA 1
ATOM 732 C C . LYS A 1 118 ? 48.053 47.501 -5.079 1.00 30.94 118 LYS A C 1
ATOM 733 O O . LYS A 1 118 ? 46.993 47.502 -4.462 1.00 30.95 118 LYS A O 1
ATOM 739 N N . GLY A 1 119 ? 48.788 46.410 -5.263 1.00 31.02 119 GLY A N 1
ATOM 740 C CA . GLY A 1 119 ? 48.431 45.112 -4.718 1.00 30.77 119 GLY A CA 1
ATOM 741 C C . GLY A 1 119 ? 47.936 44.224 -5.828 1.00 30.86 119 GLY A C 1
ATOM 742 O O . GLY A 1 119 ? 47.636 44.691 -6.925 1.00 31.72 119 GLY A O 1
ATOM 743 N N . VAL A 1 120 ? 47.857 42.931 -5.566 1.00 30.44 120 VAL A N 1
ATOM 744 C CA . VAL A 1 120 ? 47.294 42.023 -6.554 1.00 30.18 120 VAL A CA 1
ATOM 745 C C . VAL A 1 120 ? 45.948 41.569 -6.009 1.00 29.36 120 VAL A C 1
ATOM 746 O O . VAL A 1 120 ? 45.890 40.989 -4.933 1.00 28.91 120 VAL A O 1
ATOM 750 N N . ALA A 1 121 ? 44.871 41.864 -6.735 1.00 28.18 121 ALA A N 1
ATOM 751 C CA . ALA A 1 121 ? 43.525 41.499 -6.286 1.00 27.57 121 ALA A CA 1
ATOM 752 C C . ALA A 1 121 ? 43.461 40.000 -6.041 1.00 27.15 121 ALA A C 1
ATOM 753 O O . ALA A 1 121 ? 43.814 39.233 -6.902 1.00 26.70 121 ALA A O 1
ATOM 755 N N . GLN A 1 122 ? 43.009 39.640 -4.841 1.00 27.25 122 GLN A N 1
ATOM 756 C CA A GLN A 1 122 ? 42.851 38.254 -4.405 0.50 27.47 122 GLN A CA 1
ATOM 757 C CA B GLN A 1 122 ? 42.868 38.258 -4.374 0.50 27.79 122 GLN A CA 1
ATOM 758 C C . GLN A 1 122 ? 41.558 38.237 -3.585 1.00 27.21 122 GLN A C 1
ATOM 759 O O . GLN A 1 122 ? 41.245 39.205 -2.894 1.00 27.49 122 GLN A O 1
ATOM 770 N N . GLY A 1 123 ? 40.793 37.155 -3.654 1.00 26.94 123 GLY A N 1
ATOM 771 C CA . GLY A 1 123 ? 39.553 37.082 -2.882 1.00 26.63 123 GLY A CA 1
ATOM 772 C C . GLY A 1 123 ? 39.755 36.840 -1.387 1.00 26.73 123 GLY A C 1
ATOM 773 O O . GLY A 1 123 ? 39.653 35.706 -0.931 1.00 26.69 123 GLY A O 1
ATOM 774 N N . ARG A 1 124 ? 40.005 37.895 -0.611 1.00 26.23 124 ARG A N 1
ATOM 775 C CA . ARG A 1 124 ? 40.358 37.728 0.823 1.00 26.13 124 ARG A CA 1
ATOM 776 C C . ARG A 1 124 ? 39.193 37.247 1.696 1.00 25.50 124 ARG A C 1
ATOM 777 O O . ARG A 1 124 ? 39.405 36.788 2.807 1.00 25.81 124 ARG A O 1
ATOM 785 N N . GLU A 1 125 ? 37.976 37.349 1.177 1.00 24.94 125 GLU A N 1
ATOM 786 C CA . GLU A 1 125 ? 36.776 36.898 1.879 1.00 24.10 125 GLU A CA 1
ATOM 787 C C . GLU A 1 125 ? 36.174 35.667 1.224 1.00 23.97 125 GLU A C 1
ATOM 788 O O . GLU A 1 125 ? 34.948 35.465 1.266 1.00 23.38 125 GLU A O 1
ATOM 794 N N . GLY A 1 126 ? 37.047 34.879 0.579 1.00 23.97 126 GLY A N 1
ATOM 795 C CA . GLY A 1 126 ? 36.695 33.586 -0.023 1.00 23.90 126 GLY A CA 1
ATOM 796 C C . GLY A 1 126 ? 35.827 33.685 -1.271 1.00 24.64 126 GLY A C 1
ATOM 797 O O . GLY A 1 126 ? 35.332 32.673 -1.755 1.00 25.16 126 GLY A O 1
ATOM 798 N N . GLN A 1 127 ? 35.670 34.895 -1.810 1.00 24.11 127 GLN A N 1
ATOM 799 C CA . GLN A 1 127 ? 34.781 35.151 -2.948 1.00 23.50 127 GLN A CA 1
ATOM 800 C C . GLN A 1 127 ? 35.518 34.890 -4.264 1.00 23.35 127 GLN A C 1
ATOM 801 O O . GLN A 1 127 ? 36.715 34.714 -4.252 1.00 23.58 127 GLN A O 1
ATOM 807 N N . ASN A 1 128 ? 34.795 34.842 -5.384 1.00 23.30 128 ASN A N 1
ATOM 808 C CA . ASN A 1 128 ? 35.375 34.574 -6.709 1.00 22.56 128 ASN A CA 1
ATOM 809 C C . ASN A 1 128 ? 35.620 35.870 -7.473 1.00 22.43 128 ASN A C 1
ATOM 810 O O . ASN A 1 128 ? 34.858 36.804 -7.323 1.00 21.83 128 ASN A O 1
ATOM 815 N N . LEU A 1 129 ? 36.678 35.901 -8.296 1.00 22.14 129 LEU A N 1
ATOM 816 C CA . LEU A 1 129 ? 37.147 37.093 -8.980 1.00 21.83 129 LEU A CA 1
ATOM 817 C C . LEU A 1 129 ? 37.191 36.818 -10.463 1.00 22.59 129 LEU A C 1
ATOM 818 O O . LEU A 1 129 ? 37.578 35.735 -10.882 1.00 22.00 129 LEU A O 1
ATOM 823 N N . LYS A 1 130 ? 36.810 37.798 -11.268 1.00 22.91 130 LYS A N 1
ATOM 824 C CA . LYS A 1 130 ? 36.873 37.636 -12.719 1.00 23.00 130 LYS A CA 1
ATOM 825 C C . LYS A 1 130 ? 37.122 38.978 -13.390 1.00 22.64 130 LYS A C 1
ATOM 826 O O . LYS A 1 130 ? 36.288 39.882 -13.317 1.00 20.67 130 LYS A O 1
ATOM 832 N N . TRP A 1 131 ? 38.257 39.059 -14.073 1.00 22.19 131 TRP A N 1
ATOM 833 C CA . TRP A 1 131 ? 38.617 40.225 -14.851 1.00 22.93 131 TRP A CA 1
ATOM 834 C C . TRP A 1 131 ? 37.997 40.105 -16.247 1.00 23.79 131 TRP A C 1
ATOM 835 O O . TRP A 1 131 ? 38.309 39.187 -16.996 1.00 23.96 131 TRP A O 1
ATOM 846 N N . ILE A 1 132 ? 37.131 41.054 -16.590 1.00 24.10 132 ILE A N 1
ATOM 847 C CA . ILE A 1 132 ? 36.328 40.986 -17.788 1.00 24.74 132 ILE A CA 1
ATOM 848 C C . ILE A 1 132 ? 36.486 42.243 -18.626 1.00 25.45 132 ILE A C 1
ATOM 849 O O . ILE A 1 132 ? 36.277 43.341 -18.119 1.00 24.78 132 ILE A O 1
ATOM 854 N N . PHE A 1 133 ? 36.869 42.078 -19.903 1.00 26.50 133 PHE A N 1
ATOM 855 C CA A PHE A 1 133 ? 36.905 43.196 -20.864 0.50 27.13 133 PHE A CA 1
ATOM 856 C CA B PHE A 1 133 ? 36.904 43.197 -20.842 0.50 27.40 133 PHE A CA 1
ATOM 857 C C . PHE A 1 133 ? 35.609 43.988 -20.765 1.00 27.55 133 PHE A C 1
ATOM 858 O O . PHE A 1 133 ? 34.538 43.399 -20.687 1.00 27.76 133 PHE A O 1
ATOM 873 N N . ILE A 1 134 ? 35.717 45.319 -20.747 1.00 28.53 134 ILE A N 1
ATOM 874 C CA . ILE A 1 134 ? 34.563 46.229 -20.549 1.00 29.95 134 ILE A CA 1
ATOM 875 C C . ILE A 1 134 ? 33.365 45.980 -21.461 1.00 31.18 134 ILE A C 1
ATOM 876 O O . ILE A 1 134 ? 32.215 46.050 -21.004 1.00 31.74 134 ILE A O 1
ATOM 881 N N . ASN A 1 135 ? 33.612 45.717 -22.747 1.00 31.64 135 ASN A N 1
ATOM 882 C CA . ASN A 1 135 ? 32.492 45.475 -23.663 1.00 32.61 135 ASN A CA 1
ATOM 883 C C . ASN A 1 135 ? 31.805 44.144 -23.418 1.00 31.46 135 ASN A C 1
ATOM 884 O O . ASN A 1 135 ? 30.681 43.948 -23.881 1.00 31.55 135 ASN A O 1
ATOM 889 N N . ASP A 1 136 ? 32.458 43.259 -22.654 1.00 30.18 136 ASP A N 1
ATOM 890 C CA . ASP A 1 136 ? 31.904 41.941 -22.337 1.00 28.88 136 ASP A CA 1
ATOM 891 C C . ASP A 1 136 ? 31.134 41.865 -21.012 1.00 28.72 136 ASP A C 1
ATOM 892 O O . ASP A 1 136 ? 30.586 40.813 -20.652 1.00 27.80 136 ASP A O 1
ATOM 897 N N . LEU A 1 137 ? 31.091 42.953 -20.255 1.00 29.10 137 LEU A N 1
ATOM 898 C CA . LEU A 1 137 ? 30.461 42.865 -18.922 1.00 29.27 137 LEU A CA 1
ATOM 899 C C . LEU A 1 137 ? 29.008 42.395 -18.942 1.00 29.46 137 LEU A C 1
ATOM 900 O O . LEU A 1 137 ? 28.618 41.556 -18.103 1.00 29.59 137 LEU A O 1
ATOM 905 N N . ASP A 1 138 ? 28.211 42.904 -19.881 1.00 29.95 138 ASP A N 1
ATOM 906 C CA . ASP A 1 138 ? 26.782 42.517 -19.949 1.00 30.90 138 ASP A CA 1
ATOM 907 C C . ASP A 1 138 ? 26.519 41.086 -20.452 1.00 30.31 138 ASP A C 1
ATOM 908 O O . ASP A 1 138 ? 25.360 40.645 -20.541 1.00 30.02 138 ASP A O 1
ATOM 913 N N . LYS A 1 139 ? 27.596 40.347 -20.722 1.00 29.46 139 LYS A N 1
ATOM 914 C CA . LYS A 1 139 ? 27.491 38.903 -20.950 1.00 28.53 139 LYS A CA 1
ATOM 915 C C . LYS A 1 139 ? 27.239 38.092 -19.659 1.00 28.49 139 LYS A C 1
ATOM 916 O O . LYS A 1 139 ? 26.752 36.953 -19.732 1.00 28.15 139 LYS A O 1
ATOM 922 N N . TYR A 1 140 ? 27.563 38.675 -18.492 1.00 27.36 140 TYR A N 1
ATOM 923 C CA . TYR A 1 140 ? 27.522 37.970 -17.200 1.00 26.03 140 TYR A CA 1
ATOM 924 C C . TYR A 1 140 ? 26.290 38.338 -16.373 1.00 26.42 140 TYR A C 1
ATOM 925 O O . TYR A 1 140 ? 25.867 39.481 -16.417 1.00 25.48 140 TYR A O 1
ATOM 934 N N . PRO A 1 141 ? 25.716 37.362 -15.620 1.00 26.67 141 PRO A N 1
ATOM 935 C CA . PRO A 1 141 ? 24.579 37.657 -14.737 1.00 27.20 141 PRO A CA 1
ATOM 936 C C . PRO A 1 141 ? 25.024 38.617 -13.651 1.00 27.68 141 PRO A C 1
ATOM 937 O O . PRO A 1 141 ? 26.055 38.360 -12.974 1.00 27.36 141 PRO A O 1
ATOM 941 N N . MET A 1 142 ? 24.273 39.713 -13.506 1.00 27.55 142 MET A N 1
ATOM 942 C CA . MET A 1 142 ? 24.605 40.770 -12.550 1.00 28.61 142 MET A CA 1
ATOM 943 C C . MET A 1 142 ? 23.368 41.247 -11.831 1.00 28.70 142 MET A C 1
ATOM 944 O O . MET A 1 142 ? 22.276 41.146 -12.383 1.00 28.62 142 MET A O 1
ATOM 949 N N . PRO A 1 143 ? 23.516 41.795 -10.605 1.00 29.83 143 PRO A N 1
ATOM 950 C CA . PRO A 1 143 ? 22.293 42.312 -9.944 1.00 30.50 143 PRO A CA 1
ATOM 951 C C . PRO A 1 143 ? 21.619 43.378 -10.791 1.00 31.35 143 PRO A C 1
ATOM 952 O O . PRO A 1 143 ? 22.295 44.084 -11.551 1.00 31.06 143 PRO A O 1
ATOM 956 N N . GLU A 1 144 ? 20.300 43.490 -10.679 1.00 32.66 144 GLU A N 1
ATOM 957 C CA . GLU A 1 144 ? 19.544 44.476 -11.491 1.00 34.59 144 GLU A CA 1
ATOM 958 C C . GLU A 1 144 ? 20.051 45.909 -11.304 1.00 34.50 144 GLU A C 1
ATOM 959 O O . GLU A 1 144 ? 20.071 46.677 -12.249 1.00 34.34 144 GLU A O 1
ATOM 965 N N . ALA A 1 145 ? 20.450 46.242 -10.079 1.00 35.57 145 ALA A N 1
ATOM 966 C CA . ALA A 1 145 ? 20.951 47.574 -9.731 1.00 36.52 145 ALA A CA 1
ATOM 967 C C . ALA A 1 145 ? 22.271 47.890 -10.417 1.00 36.86 145 ALA A C 1
ATOM 968 O O . ALA A 1 145 ? 22.509 49.038 -10.810 1.00 38.17 145 ALA A O 1
ATOM 970 N N . ASP A 1 146 ? 23.131 46.882 -10.559 1.00 36.62 146 ASP A N 1
ATOM 971 C CA . ASP A 1 146 ? 24.432 47.061 -11.212 1.00 36.03 146 ASP A CA 1
ATOM 972 C C . ASP A 1 146 ? 24.312 47.271 -12.732 1.00 35.51 146 ASP A C 1
ATOM 973 O O . ASP A 1 146 ? 25.204 47.831 -13.348 1.00 35.19 146 ASP A O 1
ATOM 978 N N . LYS A 1 147 ? 23.220 46.830 -13.343 1.00 35.45 147 LYS A N 1
ATOM 979 C CA . LYS A 1 147 ? 23.194 46.764 -14.813 1.00 35.65 147 LYS A CA 1
ATOM 980 C C . LYS A 1 147 ? 23.173 48.073 -15.599 1.00 34.97 147 LYS A C 1
ATOM 981 O O . LYS A 1 147 ? 23.805 48.161 -16.652 1.00 34.49 147 LYS A O 1
ATOM 987 N N . PRO A 1 148 ? 22.427 49.085 -15.121 1.00 34.76 148 PRO A N 1
ATOM 988 C CA . PRO A 1 148 ? 22.561 50.373 -15.810 1.00 34.13 148 PRO A CA 1
ATOM 989 C C . PRO A 1 148 ? 24.012 50.887 -15.766 1.00 33.65 148 PRO A C 1
ATOM 990 O O . PRO A 1 148 ? 24.466 51.567 -16.688 1.00 33.47 148 PRO A O 1
ATOM 994 N N . LEU A 1 149 ? 24.738 50.546 -14.707 1.00 32.57 149 LEU A N 1
ATOM 995 C CA . LEU A 1 149 ? 26.093 51.046 -14.557 1.00 32.07 149 LEU A CA 1
ATOM 996 C C . LEU A 1 149 ? 26.993 50.495 -15.659 1.00 31.60 149 LEU A C 1
ATOM 997 O O . LEU A 1 149 ? 27.864 51.197 -16.160 1.00 31.09 149 LEU A O 1
ATOM 1002 N N . VAL A 1 150 ? 26.757 49.243 -16.039 1.00 31.75 150 VAL A N 1
ATOM 1003 C CA . VAL A 1 150 ? 27.506 48.594 -17.136 1.00 32.51 150 VAL A CA 1
ATOM 1004 C C . VAL A 1 150 ? 27.437 49.396 -18.438 1.00 33.39 150 VAL A C 1
ATOM 1005 O O . VAL A 1 150 ? 28.464 49.644 -19.075 1.00 33.33 150 VAL A O 1
ATOM 1009 N N . GLN A 1 151 ? 26.228 49.816 -18.814 1.00 35.29 151 GLN A N 1
ATOM 1010 C CA . GLN A 1 151 ? 26.030 50.616 -20.028 1.00 36.66 151 GLN A CA 1
ATOM 1011 C C . GLN A 1 151 ? 26.869 51.896 -20.031 1.00 37.11 151 GLN A C 1
ATOM 1012 O O . GLN A 1 151 ? 27.489 52.250 -21.054 1.00 37.15 151 GLN A O 1
ATOM 1018 N N . VAL A 1 152 ? 26.925 52.578 -18.886 1.00 37.48 152 VAL A N 1
ATOM 1019 C CA . VAL A 1 152 ? 27.723 53.806 -18.779 1.00 37.51 152 VAL A CA 1
ATOM 1020 C C . VAL A 1 152 ? 29.216 53.539 -18.994 1.00 38.75 152 VAL A C 1
ATOM 1021 O O . VAL A 1 152 ? 29.903 54.315 -19.656 1.00 39.06 152 VAL A O 1
ATOM 1025 N N . LEU A 1 153 ? 29.702 52.421 -18.471 1.00 3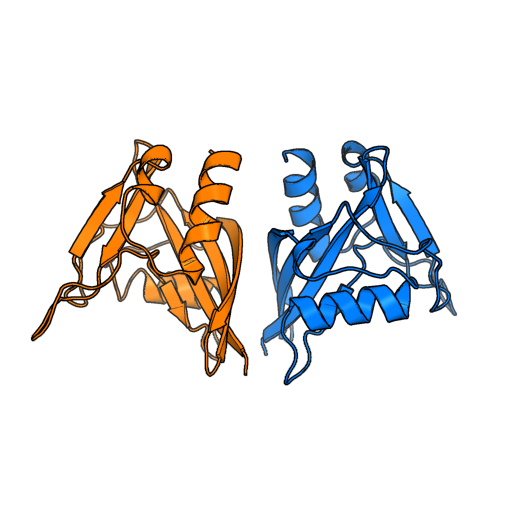9.48 153 LEU A N 1
ATOM 1026 C CA . LEU A 1 153 ? 31.092 52.017 -18.650 1.00 40.61 153 LEU A CA 1
ATOM 1027 C C . LEU A 1 153 ? 31.450 51.758 -20.117 1.00 41.78 153 LEU A C 1
ATOM 1028 O O . LEU A 1 153 ? 32.510 52.162 -20.587 1.00 41.98 153 LEU A O 1
ATOM 1033 N N . LYS A 1 154 ? 30.562 51.080 -20.837 1.00 43.93 154 LYS A N 1
ATOM 1034 C CA . LYS A 1 154 ? 30.768 50.795 -22.259 1.00 45.40 154 LYS A CA 1
ATOM 1035 C C . LYS A 1 154 ? 30.984 52.060 -23.092 1.00 46.57 154 LYS A C 1
ATOM 1036 O O . LYS A 1 154 ? 31.952 52.132 -23.861 1.00 46.82 154 LYS A O 1
ATOM 1042 N N . ASN A 1 155 ? 30.126 53.069 -22.923 1.00 47.99 155 ASN A N 1
ATOM 1043 C CA . ASN A 1 155 ? 30.308 54.325 -23.677 1.00 49.55 155 ASN A CA 1
ATOM 1044 C C . ASN A 1 155 ? 31.442 55.258 -23.254 1.00 50.17 155 ASN A C 1
ATOM 1045 O O . ASN A 1 155 ? 31.854 56.113 -24.046 1.00 50.79 155 ASN A O 1
ATOM 1050 N N . PHE A 1 156 ? 31.958 55.118 -22.036 1.00 50.64 156 PHE A N 1
ATOM 1051 C CA . PHE A 1 156 ? 33.091 55.943 -21.632 1.00 50.88 156 PHE A CA 1
ATOM 1052 C C . PHE A 1 156 ? 34.360 55.321 -22.173 1.00 50.98 156 PHE A C 1
ATOM 1053 O O . PHE A 1 156 ? 35.378 55.993 -22.243 1.00 51.50 156 PHE A O 1
ATOM 1055 N N . SER B 1 27 ? 29.047 65.329 9.502 1.00 42.82 27 SER B N 1
ATOM 1056 C CA . SER B 1 27 ? 28.983 64.049 8.726 1.00 42.37 27 SER B CA 1
ATOM 1057 C C . SER B 1 27 ? 28.573 64.266 7.247 1.00 40.95 27 SER B C 1
ATOM 1058 O O . SER B 1 27 ? 29.118 65.158 6.578 1.00 40.92 27 SER B O 1
ATOM 1061 N N . LEU B 1 28 ? 27.610 63.468 6.767 1.00 39.03 28 LEU B N 1
ATOM 1062 C CA . LEU B 1 28 ? 27.326 63.355 5.334 1.00 37.25 28 LEU B CA 1
ATOM 1063 C C . LEU B 1 28 ? 25.983 63.958 4.876 1.00 35.84 28 LEU B C 1
ATOM 1064 O O . LEU B 1 28 ? 24.917 63.455 5.217 1.00 35.54 28 LEU B O 1
ATOM 1069 N N . LEU B 1 29 ? 26.067 65.026 4.077 1.00 34.11 29 LEU B N 1
ATOM 1070 C CA . LEU B 1 29 ? 24.894 65.677 3.486 1.00 31.57 29 LEU B CA 1
ATOM 1071 C C . LEU B 1 29 ? 24.657 65.134 2.065 1.00 30.14 29 LEU B C 1
ATOM 1072 O O . LEU B 1 29 ? 25.556 65.185 1.227 1.00 29.77 29 LEU B O 1
ATOM 1077 N N . ILE B 1 30 ? 23.459 64.586 1.828 1.00 28.14 30 ILE B N 1
ATOM 1078 C CA . ILE B 1 30 ? 23.046 64.097 0.513 1.00 26.79 30 ILE B CA 1
ATOM 1079 C C . ILE B 1 30 ? 22.131 65.102 -0.201 1.00 25.62 30 ILE B C 1
ATOM 1080 O O . ILE B 1 30 ? 21.009 65.365 0.252 1.00 24.37 30 ILE B O 1
ATOM 1085 N N . VAL B 1 31 ? 22.618 65.607 -1.332 1.00 23.82 31 VAL B N 1
ATOM 1086 C CA . VAL B 1 31 ? 21.938 66.628 -2.133 1.00 23.45 31 VAL B CA 1
ATOM 1087 C C . VAL B 1 31 ? 21.805 66.156 -3.588 1.00 22.10 31 VAL B C 1
ATOM 1088 O O . VAL B 1 31 ? 22.765 65.687 -4.173 1.00 23.11 31 VAL B O 1
ATOM 1092 N N . VAL B 1 32 ? 20.615 66.270 -4.159 1.00 20.61 32 VAL B N 1
ATOM 1093 C CA . VAL B 1 32 ? 20.429 65.940 -5.562 1.00 19.72 32 VAL B CA 1
ATOM 1094 C C . VAL B 1 32 ? 20.361 67.227 -6.372 1.00 19.25 32 VAL B C 1
ATOM 1095 O O . VAL B 1 32 ? 19.819 68.227 -5.917 1.00 19.44 32 VAL B O 1
ATOM 1099 N N . ALA B 1 33 ? 20.929 67.192 -7.566 1.00 18.22 33 ALA B N 1
ATOM 1100 C CA . ALA B 1 33 ? 20.948 68.351 -8.441 1.00 18.32 33 ALA B CA 1
ATOM 1101 C C . ALA B 1 33 ? 20.601 67.952 -9.865 1.00 17.91 33 ALA B C 1
ATOM 1102 O O . ALA B 1 33 ? 20.723 66.781 -10.243 1.00 17.57 33 ALA B O 1
ATOM 1104 N N . CYS B 1 34 ? 20.207 68.937 -10.674 1.00 18.38 34 CYS B N 1
ATOM 1105 C CA . CYS B 1 34 ? 19.816 68.674 -12.054 1.00 18.05 34 CYS B CA 1
ATOM 1106 C C . CYS B 1 34 ? 20.456 69.595 -13.052 1.00 17.90 34 CYS B C 1
ATOM 1107 O O . CYS B 1 34 ? 20.476 70.825 -12.863 1.00 16.96 34 CYS B O 1
ATOM 1110 N N . ALA B 1 35 ? 20.961 69.008 -14.133 1.00 18.40 35 ALA B N 1
ATOM 1111 C CA . ALA B 1 35 ? 21.293 69.770 -15.330 1.00 18.88 35 ALA B CA 1
ATOM 1112 C C . ALA B 1 35 ? 20.075 69.740 -16.307 1.00 19.53 35 ALA B C 1
ATOM 1113 O O . ALA B 1 35 ? 19.866 68.759 -17.037 1.00 18.79 35 ALA B O 1
ATOM 1115 N N . LEU B 1 36 ? 19.260 70.799 -16.281 1.00 20.27 36 LEU B N 1
ATOM 1116 C CA . LEU B 1 36 ? 18.170 70.972 -17.250 1.00 20.86 36 LEU B CA 1
ATOM 1117 C C . LEU B 1 36 ? 18.759 71.452 -18.559 1.00 22.08 36 LEU B C 1
ATOM 1118 O O . LEU B 1 36 ? 19.559 72.383 -18.553 1.00 22.09 36 LEU B O 1
ATOM 1123 N N . LEU B 1 37 ? 18.360 70.829 -19.667 1.00 23.08 37 LEU B N 1
ATOM 1124 C CA . LEU B 1 37 ? 18.877 71.159 -21.018 1.00 25.67 37 LEU B CA 1
ATOM 1125 C C . LEU B 1 37 ? 17.824 71.830 -21.900 1.00 26.91 37 LEU B C 1
ATOM 1126 O O . LEU B 1 37 ? 16.692 71.377 -21.942 1.00 27.49 37 LEU B O 1
ATOM 1131 N N . ASP B 1 38 ? 18.180 72.910 -22.601 1.00 29.07 38 ASP B N 1
ATOM 1132 C CA . ASP B 1 38 ? 17.261 73.492 -23.585 1.00 31.00 38 ASP B CA 1
ATOM 1133 C C . ASP B 1 38 ? 17.467 72.914 -25.010 1.00 33.16 38 ASP B C 1
ATOM 1134 O O . ASP B 1 38 ? 18.339 72.051 -25.210 1.00 32.33 38 ASP B O 1
ATOM 1139 N N . GLN B 1 39 ? 16.654 73.370 -25.975 1.00 35.85 39 GLN B N 1
ATOM 1140 C CA . GLN B 1 39 ? 16.743 72.883 -27.373 1.00 38.95 39 GLN B CA 1
ATOM 1141 C C . GLN B 1 39 ? 18.176 72.856 -27.918 1.00 39.88 39 GLN B C 1
ATOM 1142 O O . GLN B 1 39 ? 18.501 72.024 -28.777 1.00 40.63 39 GLN B O 1
ATOM 1148 N N . ASP B 1 40 ? 19.036 73.737 -27.394 1.00 40.09 40 ASP B N 1
ATOM 1149 C CA . ASP B 1 40 ? 20.418 73.849 -27.876 1.00 40.44 40 ASP B CA 1
ATOM 1150 C C . ASP B 1 40 ? 21.454 73.165 -26.993 1.00 40.30 40 ASP B C 1
ATOM 1151 O O . ASP B 1 40 ? 22.657 73.287 -27.229 1.00 40.33 40 ASP B O 1
ATOM 1156 N N . ASN B 1 41 ? 20.989 72.420 -25.986 1.00 39.93 41 ASN B N 1
ATOM 1157 C CA . ASN B 1 41 ? 21.898 71.798 -25.007 1.00 38.41 41 ASN B CA 1
ATOM 1158 C C . ASN B 1 41 ? 22.653 72.804 -24.134 1.00 36.27 41 ASN B C 1
ATOM 1159 O O . ASN B 1 41 ? 23.717 72.506 -23.587 1.00 37.03 41 ASN B O 1
ATOM 1164 N N . ARG B 1 42 ? 22.106 74.003 -24.005 1.00 32.58 42 ARG B N 1
ATOM 1165 C CA . ARG B 1 42 ? 22.516 74.841 -22.899 1.00 29.63 42 ARG B CA 1
ATOM 1166 C C . ARG B 1 42 ? 21.984 74.212 -21.604 1.00 27.11 42 ARG B C 1
ATOM 1167 O O . ARG B 1 42 ? 20.955 73.551 -21.610 1.00 26.09 42 ARG B O 1
ATOM 1175 N N . VAL B 1 43 ? 22.703 74.443 -20.512 1.00 25.23 43 VAL B N 1
ATOM 1176 C CA . VAL B 1 43 ? 22.358 73.940 -19.193 1.00 23.49 43 VAL B CA 1
ATOM 1177 C C . VAL B 1 43 ? 21.989 75.149 -18.342 1.00 22.56 43 VAL B C 1
ATOM 1178 O O . VAL B 1 43 ? 22.621 76.197 -18.467 1.00 22.55 43 VAL B O 1
ATOM 1182 N N . LEU B 1 44 ? 20.972 75.011 -17.487 1.00 21.24 44 LEU B N 1
ATOM 1183 C CA . LEU B 1 44 ? 20.581 76.118 -16.626 1.00 20.08 44 LEU B CA 1
ATOM 1184 C C . LEU B 1 44 ? 21.394 76.127 -15.318 1.00 19.99 44 LEU B C 1
ATOM 1185 O O . LEU B 1 44 ? 21.439 75.123 -14.578 1.00 19.21 44 LEU B O 1
ATOM 1190 N N . LEU B 1 45 ? 22.025 77.256 -15.033 1.00 19.45 45 LEU B N 1
ATOM 1191 C CA . LEU B 1 45 ? 22.621 77.467 -13.700 1.00 20.06 45 LEU B CA 1
ATOM 1192 C C . LEU B 1 45 ? 21.874 78.584 -13.012 1.00 19.98 45 LEU B C 1
ATOM 1193 O O . LEU B 1 45 ? 21.264 79.415 -13.689 1.00 18.68 45 LEU B O 1
ATOM 1198 N N . THR B 1 46 ? 21.907 78.582 -11.671 1.00 20.49 46 THR B N 1
ATOM 1199 C CA . THR B 1 46 ? 21.240 79.615 -10.881 1.00 21.56 46 THR B CA 1
ATOM 1200 C C . THR B 1 46 ? 22.202 80.225 -9.855 1.00 22.06 46 THR B C 1
ATOM 1201 O O . THR B 1 46 ? 23.121 79.574 -9.381 1.00 21.93 46 THR B O 1
ATOM 1205 N N . GLN B 1 47 ? 21.987 81.495 -9.543 1.00 23.23 47 GLN B N 1
ATOM 1206 C CA . GLN B 1 47 ? 22.807 82.250 -8.598 1.00 25.04 47 GLN B CA 1
ATOM 1207 C C . GLN B 1 47 ? 21.897 82.769 -7.502 1.00 27.32 47 GLN B C 1
ATOM 1208 O O . GLN B 1 47 ? 20.976 83.528 -7.788 1.00 26.16 47 GLN B O 1
ATOM 1214 N N . ARG B 1 48 ? 22.139 82.335 -6.270 1.00 31.96 48 ARG B N 1
ATOM 1215 C CA . ARG B 1 48 ? 21.377 82.795 -5.092 1.00 37.27 48 ARG B CA 1
ATOM 1216 C C . ARG B 1 48 ? 21.445 84.311 -4.941 1.00 40.09 48 ARG B C 1
ATOM 1217 O O . ARG B 1 48 ? 22.495 84.896 -5.235 1.00 40.72 48 ARG B O 1
ATOM 1225 N N . PRO B 1 49 ? 20.324 84.952 -4.489 1.00 42.76 49 PRO B N 1
ATOM 1226 C CA . PRO B 1 49 ? 20.162 86.422 -4.624 1.00 44.69 49 PRO B CA 1
ATOM 1227 C C . PRO B 1 49 ? 21.259 87.193 -3.895 1.00 46.25 49 PRO B C 1
ATOM 1228 O O . PRO B 1 49 ? 21.748 86.721 -2.855 1.00 46.85 49 PRO B O 1
ATOM 1232 N N . GLU B 1 50 ? 21.670 88.342 -4.441 1.00 47.70 50 GLU B N 1
ATOM 1233 C CA . GLU B 1 50 ? 22.699 89.153 -3.762 1.00 49.27 50 GLU B CA 1
ATOM 1234 C C . GLU B 1 50 ? 22.196 89.709 -2.417 1.00 49.36 50 GLU B C 1
ATOM 1235 O O . GLU B 1 50 ? 22.973 89.840 -1.470 1.00 49.66 50 GLU B O 1
ATOM 1241 N N . GLY B 1 51 ? 20.892 89.993 -2.348 1.00 49.74 51 GLY B N 1
ATOM 1242 C CA . GLY B 1 51 ? 20.255 90.527 -1.147 1.00 50.17 51 GLY B CA 1
ATOM 1243 C C . GLY B 1 51 ? 20.987 91.756 -0.642 1.00 50.36 51 GLY B C 1
ATOM 1244 O O . GLY B 1 51 ? 21.069 92.783 -1.338 1.00 50.72 51 GLY B O 1
ATOM 1245 N N . LYS B 1 52 ? 21.572 91.629 0.544 1.00 50.29 52 LYS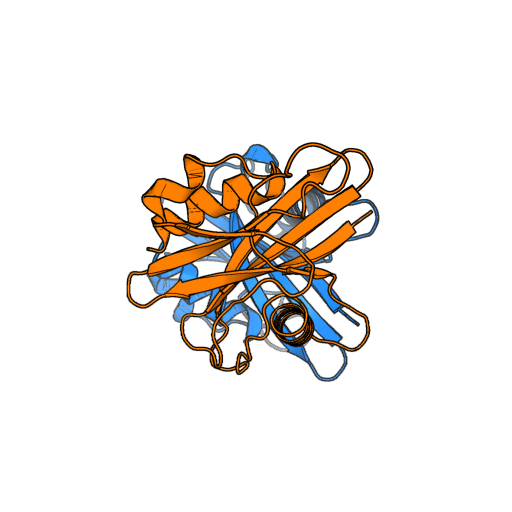 B N 1
ATOM 1246 C CA . LYS B 1 52 ? 22.236 92.762 1.205 1.00 50.64 52 LYS B CA 1
ATOM 1247 C C . LYS B 1 52 ? 23.771 92.707 1.036 1.00 51.17 52 LYS B C 1
ATOM 1248 O O . LYS B 1 52 ? 24.536 93.249 1.851 1.00 51.38 52 LYS B O 1
ATOM 1254 N N . SER B 1 53 ? 24.208 92.093 -0.062 1.00 51.72 53 SER B N 1
ATOM 1255 C CA . SER B 1 53 ? 25.572 91.585 -0.158 1.00 52.44 53 SER B CA 1
ATOM 1256 C C . SER B 1 53 ? 26.078 91.583 -1.612 1.00 52.34 53 SER B C 1
ATOM 1257 O O . SER B 1 53 ? 25.619 92.367 -2.441 1.00 52.68 53 SER B O 1
ATOM 1260 N N . LEU B 1 54 ? 27.041 90.722 -1.919 1.00 51.91 54 LEU B N 1
ATOM 1261 C CA . LEU B 1 54 ? 27.425 90.491 -3.310 1.00 51.53 54 LEU B CA 1
ATOM 1262 C C . LEU B 1 54 ? 26.638 89.278 -3.852 1.00 50.85 54 LEU B C 1
ATOM 1263 O O . LEU B 1 54 ? 26.117 88.465 -3.074 1.00 50.98 54 LEU B O 1
ATOM 1265 N N . ALA B 1 55 ? 26.508 89.174 -5.175 1.00 49.60 55 ALA B N 1
ATOM 1266 C CA . ALA B 1 55 ? 25.790 88.033 -5.756 1.00 47.91 55 ALA B CA 1
ATOM 1267 C C . ALA B 1 55 ? 26.625 86.774 -5.565 1.00 46.33 55 ALA B C 1
ATOM 1268 O O . ALA B 1 55 ? 27.850 86.829 -5.654 1.00 46.83 55 ALA B O 1
ATOM 1270 N N . GLY B 1 56 ? 25.967 85.655 -5.265 1.00 44.22 56 GLY B N 1
ATOM 1271 C CA . GLY B 1 56 ? 26.665 84.384 -5.039 1.00 40.53 56 GLY B CA 1
ATOM 1272 C C . GLY B 1 56 ? 27.310 83.760 -6.271 1.00 37.72 56 GLY B C 1
ATOM 1273 O O . GLY B 1 56 ? 27.611 84.429 -7.269 1.00 37.73 56 GLY B O 1
ATOM 1274 N N . LEU B 1 57 ? 27.521 82.457 -6.183 1.00 34.64 57 LEU B N 1
ATOM 1275 C CA . LEU B 1 57 ? 28.173 81.680 -7.224 1.00 31.53 57 LEU B CA 1
ATOM 1276 C C . LEU B 1 57 ? 27.113 81.017 -8.116 1.00 29.18 57 LEU B C 1
ATOM 1277 O O . LEU B 1 57 ? 25.950 80.887 -7.712 1.00 28.71 57 LEU B O 1
ATOM 1282 N N . TRP B 1 58 ? 27.496 80.621 -9.328 1.00 25.96 58 TRP B N 1
ATOM 1283 C CA . TRP B 1 58 ? 26.557 79.946 -10.233 1.00 22.65 58 TRP B CA 1
ATOM 1284 C C . TRP B 1 58 ? 26.569 78.452 -9.964 1.00 22.29 58 TRP B C 1
ATOM 1285 O O . TRP B 1 58 ? 27.644 77.855 -9.919 1.00 21.67 58 TRP B O 1
ATOM 1296 N N . GLU B 1 59 ? 25.390 77.830 -9.835 1.00 21.14 59 GLU B N 1
ATOM 1297 C CA . GLU B 1 59 ? 25.343 76.405 -9.459 1.00 21.30 59 GLU B CA 1
ATOM 1298 C C . GLU B 1 59 ? 24.210 75.613 -10.103 1.00 20.65 59 GLU B C 1
ATOM 1299 O O . GLU B 1 59 ? 23.232 76.189 -10.607 1.00 19.98 59 GLU B O 1
ATOM 1305 N N . PHE B 1 60 ? 24.323 74.287 -10.064 1.00 20.13 60 PHE B N 1
ATOM 1306 C CA . PHE B 1 60 ? 23.220 73.455 -10.519 1.00 20.43 60 PHE B CA 1
ATOM 1307 C C . PHE B 1 60 ? 22.084 73.537 -9.504 1.00 20.67 60 PHE B C 1
ATOM 1308 O O . PHE B 1 60 ? 22.314 73.496 -8.292 1.00 21.57 60 PHE B O 1
ATOM 1316 N N . PRO B 1 61 ? 20.854 73.663 -9.998 1.00 19.98 61 PRO B N 1
ATOM 1317 C CA . PRO B 1 61 ? 19.742 73.745 -9.064 1.00 20.07 61 PRO B CA 1
ATOM 1318 C C . PRO B 1 61 ? 19.561 72.386 -8.388 1.00 20.12 61 PRO B C 1
ATOM 1319 O O . PRO B 1 61 ? 19.837 71.350 -8.997 1.00 20.53 61 PRO B O 1
ATOM 1323 N N . GLY B 1 62 ? 19.130 72.390 -7.136 1.00 20.15 62 GLY B N 1
ATOM 1324 C CA . GLY B 1 62 ? 18.880 71.122 -6.436 1.00 20.88 62 GLY B CA 1
ATOM 1325 C C . GLY B 1 62 ? 18.650 71.335 -4.952 1.00 20.62 62 GLY B C 1
ATOM 1326 O O . GLY B 1 62 ? 18.475 72.468 -4.493 1.00 19.94 62 GLY B O 1
ATOM 1327 N N . GLY B 1 63 ? 18.630 70.242 -4.201 1.00 20.49 63 GLY B N 1
ATOM 1328 C CA . GLY B 1 63 ? 18.373 70.342 -2.777 1.00 21.29 63 GLY B CA 1
ATOM 1329 C C . GLY B 1 63 ? 18.538 69.015 -2.070 1.00 22.22 63 GLY B C 1
ATOM 1330 O O . GLY B 1 63 ? 18.822 67.997 -2.698 1.00 20.75 63 GLY B O 1
ATOM 1331 N N . LYS B 1 64 ? 18.356 69.061 -0.755 1.00 23.50 64 LYS B N 1
ATOM 1332 C CA . LYS B 1 64 ? 18.560 67.926 0.138 1.00 26.27 64 LYS B CA 1
ATOM 1333 C C . LYS B 1 64 ? 17.557 66.812 -0.133 1.00 27.00 64 LYS B C 1
ATOM 1334 O O . LYS B 1 64 ? 16.358 67.084 -0.352 1.00 26.30 64 LYS B O 1
ATOM 1340 N N . VAL B 1 65 ? 18.021 65.562 -0.111 1.00 27.94 65 VAL B N 1
ATOM 1341 C CA . VAL B 1 65 ? 17.083 64.431 -0.036 1.00 29.78 65 VAL B CA 1
ATOM 1342 C C . VAL B 1 65 ? 16.420 64.410 1.343 1.00 31.26 65 VAL B C 1
ATOM 1343 O O . VAL B 1 65 ? 17.102 64.569 2.363 1.00 32.10 65 VAL B O 1
ATOM 1347 N N . GLU B 1 66 ? 15.090 64.288 1.353 1.00 33.11 66 GLU B N 1
ATOM 1348 C CA . GLU B 1 66 ? 14.289 64.261 2.593 1.00 34.61 66 GLU B CA 1
ATOM 1349 C C . GLU B 1 66 ? 13.889 62.823 2.960 1.00 34.49 66 GLU B C 1
ATOM 1350 O O . GLU B 1 66 ? 13.850 61.940 2.101 1.00 33.54 66 GLU B O 1
ATOM 1356 N N . GLN B 1 67 ? 13.558 62.621 4.238 1.00 35.27 67 GLN B N 1
ATOM 1357 C CA . GLN B 1 67 ? 12.966 61.373 4.718 1.00 35.69 67 GLN B CA 1
ATOM 1358 C C . GLN B 1 67 ? 11.617 61.150 4.049 1.00 35.96 67 GLN B C 1
ATOM 1359 O O . GLN B 1 67 ? 10.787 62.069 3.973 1.00 36.05 67 GLN B O 1
ATOM 1361 N N . GLY B 1 68 ? 11.402 59.940 3.541 1.00 35.81 68 GLY B N 1
ATOM 1362 C CA . GLY B 1 68 ? 10.112 59.606 2.950 1.00 36.09 68 GLY B CA 1
ATOM 1363 C C . GLY B 1 68 ? 9.982 59.970 1.477 1.00 36.00 68 GLY B C 1
ATOM 1364 O O . GLY B 1 68 ? 8.895 59.898 0.913 1.00 36.63 68 GLY B O 1
ATOM 1365 N N . GLU B 1 69 ? 11.090 60.371 0.858 1.00 35.46 69 GLU B N 1
ATOM 1366 C CA . GLU B 1 69 ? 11.137 60.678 -0.576 1.00 33.99 69 GLU B CA 1
ATOM 1367 C C . GLU B 1 69 ? 12.294 59.926 -1.141 1.00 32.39 69 GLU B C 1
ATOM 1368 O O . GLU B 1 69 ? 13.343 59.879 -0.511 1.00 33.03 69 GLU B O 1
ATOM 1374 N N . THR B 1 70 ? 12.130 59.363 -2.332 1.00 31.03 70 THR B N 1
ATOM 1375 C CA . THR B 1 70 ? 13.266 58.939 -3.133 1.00 29.76 70 THR B CA 1
ATOM 1376 C C . THR B 1 70 ? 14.146 60.170 -3.499 1.00 28.52 70 THR B C 1
ATOM 1377 O O . THR B 1 70 ? 13.699 61.308 -3.380 1.00 28.29 70 THR B O 1
ATOM 1381 N N . PRO B 1 71 ? 15.399 59.942 -3.926 1.00 27.04 71 PRO B N 1
ATOM 1382 C CA . PRO B 1 71 ? 16.211 61.046 -4.469 1.00 26.12 71 PRO B CA 1
ATOM 1383 C C . PRO B 1 71 ? 15.546 61.714 -5.681 1.00 25.17 71 PRO B C 1
ATOM 1384 O O . PRO B 1 71 ? 15.687 62.930 -5.862 1.00 24.35 71 PRO B O 1
ATOM 1388 N N . GLU B 1 72 ? 14.832 60.937 -6.498 1.00 24.16 72 GLU B N 1
ATOM 1389 C CA . GLU B 1 72 ? 14.177 61.502 -7.670 1.00 24.00 72 GLU B CA 1
ATOM 1390 C C . GLU B 1 72 ? 13.034 62.418 -7.239 1.00 23.52 72 GLU B C 1
ATOM 1391 O O . GLU B 1 72 ? 12.919 63.526 -7.761 1.00 22.90 72 GLU B O 1
ATOM 1397 N N . ALA B 1 73 ? 12.208 61.941 -6.299 1.00 22.14 73 ALA B N 1
ATOM 1398 C CA . ALA B 1 73 ? 11.097 62.709 -5.753 1.00 22.62 73 ALA B CA 1
ATOM 1399 C C . ALA B 1 73 ? 11.524 64.031 -5.138 1.00 22.21 73 ALA B C 1
ATOM 1400 O O . ALA B 1 73 ? 10.832 65.021 -5.318 1.00 22.56 73 ALA B O 1
ATOM 1402 N N . SER B 1 74 ? 12.629 64.035 -4.388 1.00 21.61 74 SER B N 1
ATOM 1403 C CA . SER B 1 74 ? 13.201 65.267 -3.841 1.00 20.91 74 SER B CA 1
ATOM 1404 C C . SER B 1 74 ? 13.602 66.218 -4.964 1.00 20.07 74 SER B C 1
ATOM 1405 O O . SER B 1 74 ? 13.250 67.410 -4.936 1.00 19.42 74 SER B O 1
ATOM 1408 N N . LEU B 1 75 ? 14.332 65.699 -5.955 1.00 18.89 75 LEU B N 1
ATOM 1409 C CA . LEU B 1 75 ? 14.746 66.542 -7.063 1.00 18.18 75 LEU B CA 1
ATOM 1410 C C . LEU B 1 75 ? 13.504 67.172 -7.779 1.00 18.92 75 LEU B C 1
ATOM 1411 O O . LEU B 1 75 ? 13.485 68.380 -8.045 1.00 17.73 75 LEU B O 1
ATOM 1416 N N . ILE B 1 76 ? 12.480 66.351 -8.038 1.00 18.83 76 ILE B N 1
ATOM 1417 C CA . ILE B 1 76 ? 11.290 66.786 -8.760 1.00 19.23 76 ILE B CA 1
ATOM 1418 C C . ILE B 1 76 ? 10.584 67.893 -7.975 1.00 19.40 76 ILE B C 1
ATOM 1419 O O . ILE B 1 76 ? 10.208 68.909 -8.559 1.00 17.69 76 ILE B O 1
ATOM 1424 N N . ARG B 1 77 ? 10.415 67.685 -6.652 1.00 19.43 77 ARG B N 1
ATOM 1425 C CA . ARG B 1 77 ? 9.867 68.730 -5.786 1.00 19.92 77 ARG B CA 1
ATOM 1426 C C . ARG B 1 77 ? 10.679 70.051 -5.811 1.00 19.67 77 ARG B C 1
ATOM 1427 O O . ARG B 1 77 ? 10.109 71.134 -5.981 1.00 20.77 77 ARG B O 1
ATOM 1435 N N . GLU B 1 78 ? 11.980 69.956 -5.595 1.00 18.60 78 GLU B N 1
ATOM 1436 C CA . GLU B 1 78 ? 12.896 71.105 -5.627 1.00 18.62 78 GLU B CA 1
ATOM 1437 C C . GLU B 1 78 ? 12.858 71.906 -6.942 1.00 18.48 78 GLU B C 1
ATOM 1438 O O . GLU B 1 78 ? 12.867 73.140 -6.929 1.00 17.57 78 GLU B O 1
ATOM 1444 N N . LEU B 1 79 ? 12.840 71.203 -8.076 1.00 18.44 79 LEU B N 1
ATOM 1445 C CA . LEU B 1 79 ? 12.753 71.886 -9.382 1.00 18.94 79 LEU B CA 1
ATOM 1446 C C . LEU B 1 79 ? 11.445 72.697 -9.521 1.00 19.67 79 LEU B C 1
ATOM 1447 O O . LEU B 1 79 ? 11.427 73.799 -10.106 1.00 18.73 79 LEU B O 1
ATOM 1452 N N . GLU B 1 80 ? 10.369 72.180 -8.934 1.00 20.07 80 GLU B N 1
ATOM 1453 C CA A GLU B 1 80 ? 9.093 72.895 -8.914 0.50 21.21 80 GLU B CA 1
ATOM 1454 C CA B GLU B 1 80 ? 9.109 72.901 -8.936 0.50 21.48 80 GLU B CA 1
ATOM 1455 C C . GLU B 1 80 ? 9.135 74.099 -7.958 1.00 21.59 80 GLU B C 1
ATOM 1456 O O . GLU B 1 80 ? 8.714 75.196 -8.317 1.00 21.15 80 GLU B O 1
ATOM 1467 N N . GLU B 1 81 ? 9.640 73.887 -6.745 1.00 22.13 81 GLU B N 1
ATOM 1468 C CA . GLU B 1 81 ? 9.731 74.968 -5.756 1.00 23.14 81 GLU B CA 1
ATOM 1469 C C . GLU B 1 81 ? 10.634 76.087 -6.269 1.00 23.26 81 GLU B C 1
ATOM 1470 O O . GLU B 1 81 ? 10.294 77.272 -6.181 1.00 22.77 81 GLU B O 1
ATOM 1476 N N . GLU B 1 82 ? 11.778 75.707 -6.828 1.00 22.40 82 GLU B N 1
ATOM 1477 C CA . GLU B 1 82 ? 12.781 76.715 -7.212 1.00 22.35 82 GLU B CA 1
ATOM 1478 C C . GLU B 1 82 ? 12.589 77.324 -8.572 1.00 21.93 82 GLU B C 1
ATOM 1479 O O . GLU B 1 82 ? 12.962 78.476 -8.768 1.00 22.60 82 GLU B O 1
ATOM 1485 N N . LEU B 1 83 ? 12.031 76.570 -9.521 1.00 21.21 83 LEU B N 1
ATOM 1486 C CA . LEU B 1 83 ? 11.973 77.055 -10.898 1.00 20.28 83 LEU B CA 1
ATOM 1487 C C . LEU B 1 83 ? 10.592 76.997 -11.562 1.00 19.84 83 LEU B C 1
ATOM 1488 O O . LEU B 1 83 ? 10.432 77.444 -12.688 1.00 20.34 83 LEU B O 1
ATOM 1493 N N . GLY B 1 84 ? 9.619 76.417 -10.877 1.00 20.23 84 GLY B N 1
ATOM 1494 C CA . GLY B 1 84 ? 8.273 76.261 -11.404 1.00 21.14 84 GLY B CA 1
ATOM 1495 C C . GLY B 1 84 ? 8.242 75.335 -12.605 1.00 21.72 84 GLY B C 1
ATOM 1496 O O . GLY B 1 84 ? 7.381 75.480 -13.473 1.00 21.88 84 GLY B O 1
ATOM 1497 N N . VAL B 1 85 ? 9.187 74.400 -12.674 1.00 21.01 85 VAL B N 1
ATOM 1498 C CA . VAL B 1 85 ? 9.170 73.406 -13.746 1.00 21.29 85 VAL B CA 1
ATOM 1499 C C . VAL B 1 85 ? 8.650 72.073 -13.203 1.00 21.56 85 VAL B C 1
ATOM 1500 O O . VAL B 1 85 ? 8.818 71.799 -12.030 1.00 21.71 85 VAL B O 1
ATOM 1504 N N . HIS B 1 86 ? 8.011 71.265 -14.059 1.00 21.59 86 HIS B N 1
ATOM 1505 C CA . HIS B 1 86 ? 7.440 69.971 -13.664 1.00 22.10 86 HIS B CA 1
ATOM 1506 C C . HIS B 1 86 ? 8.112 68.896 -14.503 1.00 21.70 86 HIS B C 1
ATOM 1507 O O . HIS B 1 86 ? 8.073 68.933 -15.733 1.00 21.04 86 HIS B O 1
ATOM 1514 N N . VAL B 1 87 ? 8.764 67.968 -13.817 1.00 21.01 87 VAL B N 1
ATOM 1515 C CA . VAL B 1 87 ? 9.544 66.929 -14.459 1.00 21.00 87 VAL B CA 1
ATOM 1516 C C . VAL B 1 87 ? 8.813 65.594 -14.190 1.00 21.35 87 VAL B C 1
ATOM 1517 O O . VAL B 1 87 ? 8.428 65.315 -13.048 1.00 20.17 87 VAL B O 1
ATOM 1521 N N . GLN B 1 88 ? 8.597 64.792 -15.229 1.00 21.33 88 GLN B N 1
ATOM 1522 C CA . GLN B 1 88 ? 8.137 63.409 -15.006 1.00 21.84 88 GLN B CA 1
ATOM 1523 C C . GLN B 1 88 ? 9.344 62.550 -14.631 1.00 22.18 88 GLN B C 1
ATOM 1524 O O . GLN B 1 88 ? 10.446 62.777 -15.152 1.00 21.35 88 GLN B O 1
ATOM 1530 N N . ALA B 1 89 ? 9.163 61.582 -13.729 1.00 23.00 89 ALA B N 1
ATOM 1531 C CA . ALA B 1 89 ? 10.302 60.713 -13.348 1.00 24.50 89 ALA B CA 1
ATOM 1532 C C . ALA B 1 89 ? 10.956 59.996 -14.545 1.00 25.02 89 ALA B C 1
ATOM 1533 O O . ALA B 1 89 ? 12.184 59.892 -14.595 1.00 24.30 89 ALA B O 1
ATOM 1535 N N . ASP B 1 90 ? 10.145 59.569 -15.526 1.00 25.74 90 ASP B N 1
ATOM 1536 C CA . ASP B 1 90 ? 10.650 58.958 -16.783 1.00 27.26 90 ASP B CA 1
ATOM 1537 C C . ASP B 1 90 ? 11.640 59.832 -17.549 1.00 26.89 90 ASP B C 1
ATOM 1538 O O . ASP B 1 90 ? 12.388 59.339 -18.410 1.00 26.32 90 ASP B O 1
ATOM 1543 N N . ASN B 1 91 ? 11.605 61.141 -17.286 1.00 25.74 91 ASN B N 1
ATOM 1544 C CA . ASN B 1 91 ? 12.414 62.089 -18.055 1.00 24.77 91 ASN B CA 1
ATOM 1545 C C . ASN B 1 91 ? 13.643 62.595 -17.315 1.00 24.37 91 ASN B C 1
ATOM 1546 O O . ASN B 1 91 ? 14.332 63.498 -17.785 1.00 23.21 91 ASN B O 1
ATOM 1551 N N . LEU B 1 92 ? 13.919 61.969 -16.180 1.00 23.66 92 LEU B N 1
ATOM 1552 C CA . LEU B 1 92 ? 15.038 62.353 -15.312 1.00 24.85 92 LEU B CA 1
ATOM 1553 C C . LEU B 1 92 ? 16.127 61.269 -15.407 1.00 24.68 92 LEU B C 1
ATOM 1554 O O . LEU B 1 92 ? 15.849 60.111 -15.164 1.00 25.10 92 LEU B O 1
ATOM 1559 N N . PHE B 1 93 ? 17.335 61.626 -15.824 1.00 24.98 93 PHE B N 1
ATOM 1560 C CA . PHE B 1 93 ? 18.374 60.617 -16.041 1.00 26.18 93 PHE B CA 1
ATOM 1561 C C . PHE B 1 93 ? 19.624 60.817 -15.187 1.00 25.61 93 PHE B C 1
ATOM 1562 O O . PHE B 1 93 ? 20.235 61.880 -15.237 1.00 25.74 93 PHE B O 1
ATOM 1570 N N . PRO B 1 94 ? 20.023 59.776 -14.420 1.00 25.46 94 PRO B N 1
ATOM 1571 C CA . PRO B 1 94 ? 21.276 59.836 -13.660 1.00 24.54 94 PRO B CA 1
ATOM 1572 C C . PRO B 1 94 ? 22.422 60.196 -14.584 1.00 24.00 94 PRO B C 1
ATOM 1573 O O . PRO B 1 94 ? 22.496 59.662 -15.664 1.00 23.81 94 PRO B O 1
ATOM 1577 N N . LEU B 1 95 ? 23.296 61.116 -14.202 1.00 24.38 95 LEU B N 1
ATOM 1578 C CA . LEU B 1 95 ? 24.470 61.389 -15.049 1.00 25.14 95 LEU B CA 1
ATOM 1579 C C . LEU B 1 95 ? 25.798 61.124 -14.323 1.00 25.31 95 LEU B C 1
ATOM 1580 O O . LEU B 1 95 ? 26.609 60.316 -14.773 1.00 27.29 95 LEU B O 1
ATOM 1585 N N . THR B 1 96 ? 26.029 61.793 -13.207 1.00 23.99 96 THR B N 1
ATOM 1586 C CA . THR B 1 96 ? 27.262 61.581 -12.486 1.00 22.67 96 THR B CA 1
ATOM 1587 C C . THR B 1 96 ? 27.020 62.020 -11.075 1.00 21.51 96 THR B C 1
ATOM 1588 O O . THR B 1 96 ? 25.868 62.287 -10.704 1.00 21.54 96 THR B O 1
ATOM 1592 N N . PHE B 1 97 ? 28.065 62.061 -10.264 1.00 19.93 97 PHE B N 1
ATOM 1593 C CA . PHE B 1 97 ? 27.908 62.579 -8.895 1.00 19.55 97 PHE B CA 1
ATOM 1594 C C . PHE B 1 97 ? 29.136 63.381 -8.499 1.00 20.26 97 PHE B C 1
ATOM 1595 O O . PHE B 1 97 ? 30.209 63.215 -9.095 1.00 20.03 97 PHE B O 1
ATOM 1603 N N . ALA B 1 98 ? 28.974 64.265 -7.516 1.00 21.00 98 ALA B N 1
ATOM 1604 C CA . ALA B 1 98 ? 30.118 64.947 -6.898 1.00 21.77 98 ALA B CA 1
ATOM 1605 C C . ALA B 1 98 ? 30.237 64.468 -5.459 1.00 22.37 98 ALA B C 1
ATOM 1606 O O . ALA B 1 98 ? 29.230 64.131 -4.816 1.00 21.99 98 ALA B O 1
ATOM 1608 N N . SER B 1 99 ? 31.474 64.433 -4.983 1.00 22.96 99 SER B N 1
ATOM 1609 C CA . SER B 1 99 ? 31.781 64.139 -3.586 1.00 25.39 99 SER B CA 1
ATOM 1610 C C . SER B 1 99 ? 32.862 65.148 -3.149 1.00 26.38 99 SER B C 1
ATOM 1611 O O . SER B 1 99 ? 33.927 65.187 -3.746 1.00 26.85 99 SER B O 1
ATOM 1614 N N . HIS B 1 100 ? 32.578 65.963 -2.141 1.00 28.12 100 HIS B N 1
ATOM 1615 C CA . HIS B 1 100 ? 33.474 67.085 -1.783 1.00 30.36 100 HIS B CA 1
ATOM 1616 C C . HIS B 1 100 ? 33.497 67.306 -0.285 1.00 31.12 100 HIS B C 1
ATOM 1617 O O . HIS B 1 100 ? 32.442 67.404 0.358 1.00 30.36 100 HIS B O 1
ATOM 1624 N N . GLY B 1 101 ? 34.704 67.358 0.275 1.00 33.40 101 GLY B N 1
ATOM 1625 C CA . GLY B 1 101 ? 34.853 67.676 1.690 1.00 35.80 101 GLY B CA 1
ATOM 1626 C C . GLY B 1 101 ? 34.832 69.188 1.882 1.00 38.24 101 GLY B C 1
ATOM 1627 O O . GLY B 1 101 ? 35.721 69.894 1.381 1.00 38.12 101 GLY B O 1
ATOM 1628 N N . TYR B 1 102 ? 33.812 69.693 2.578 1.00 40.49 102 TYR B N 1
ATOM 1629 C CA . TYR B 1 102 ? 33.851 71.075 3.076 1.00 43.54 102 TYR B CA 1
ATOM 1630 C C . TYR B 1 102 ? 34.260 71.034 4.559 1.00 44.86 102 TYR B C 1
ATOM 1631 O O . TYR B 1 102 ? 34.238 69.961 5.192 1.00 45.15 102 TYR B O 1
ATOM 1640 N N . GLU B 1 103 ? 34.604 72.197 5.119 1.00 46.38 103 GLU B N 1
ATOM 1641 C CA . GLU B 1 103 ? 35.150 72.277 6.483 1.00 47.23 103 GLU B CA 1
ATOM 1642 C C . GLU B 1 103 ? 34.412 71.481 7.571 1.00 47.51 103 GLU B C 1
ATOM 1643 O O . GLU B 1 103 ? 35.063 70.774 8.339 1.00 47.98 103 GLU B O 1
ATOM 1649 N N . THR B 1 104 ? 33.080 71.558 7.633 1.00 47.55 104 THR B N 1
ATOM 1650 C CA . THR B 1 104 ? 32.319 70.883 8.723 1.00 47.09 104 THR B CA 1
ATOM 1651 C C . THR B 1 104 ? 31.416 69.740 8.244 1.00 46.25 104 THR B C 1
ATOM 1652 O O . THR B 1 104 ? 30.761 69.055 9.058 1.00 46.34 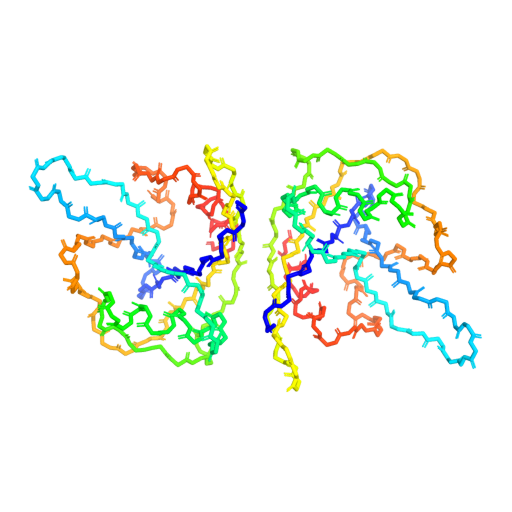104 THR B O 1
ATOM 1656 N N . PHE B 1 105 ? 31.370 69.530 6.928 1.00 44.69 105 PHE B N 1
ATOM 1657 C CA . PHE B 1 105 ? 30.566 68.431 6.365 1.00 42.01 105 PHE B CA 1
ATOM 1658 C C . PHE B 1 105 ? 31.141 67.876 5.058 1.00 38.88 105 PHE B C 1
ATOM 1659 O O . PHE B 1 105 ? 31.944 68.523 4.375 1.00 38.0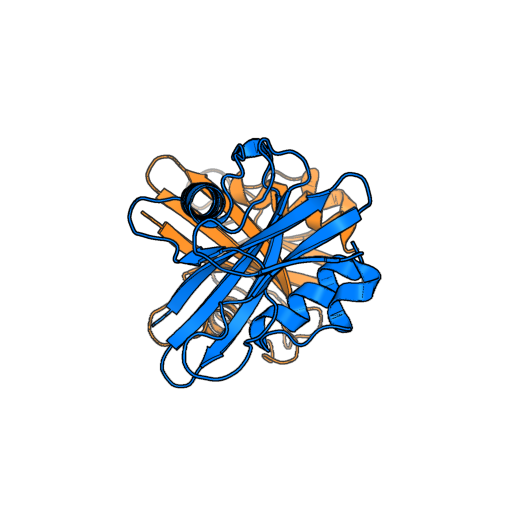0 105 PHE B O 1
ATOM 1667 N N . HIS B 1 106 ? 30.715 66.658 4.734 1.00 35.37 106 HIS B N 1
ATOM 1668 C CA . HIS B 1 106 ? 31.001 66.084 3.438 1.00 31.78 106 HIS B CA 1
ATOM 1669 C C . HIS B 1 106 ? 29.737 66.077 2.575 1.00 29.83 106 HIS B C 1
ATOM 1670 O O . HIS B 1 106 ? 28.648 65.734 3.038 1.00 28.78 106 HIS B O 1
ATOM 1677 N N . LEU B 1 107 ? 29.905 66.454 1.315 1.00 28.37 107 LEU B N 1
ATOM 1678 C CA . LEU B 1 107 ? 28.793 66.470 0.359 1.00 27.23 107 LEU B CA 1
ATOM 1679 C C . LEU B 1 107 ? 28.895 65.328 -0.649 1.00 25.63 107 LEU B C 1
ATOM 1680 O O . LEU B 1 107 ? 29.910 65.161 -1.294 1.00 26.39 107 LEU B O 1
ATOM 1685 N N . LEU B 1 108 ? 27.806 64.586 -0.786 1.00 25.29 108 LEU B N 1
ATOM 1686 C CA . LEU B 1 108 ? 27.583 63.636 -1.887 1.00 23.72 108 LEU B CA 1
ATOM 1687 C C . LEU B 1 108 ? 26.428 64.163 -2.732 1.00 22.20 108 LEU B C 1
ATOM 1688 O O . LEU B 1 108 ? 25.308 64.271 -2.265 1.00 21.22 108 LEU B O 1
ATOM 1693 N N . MET B 1 109 ? 26.704 64.479 -3.980 1.00 21.00 109 MET B N 1
ATOM 1694 C CA . MET B 1 109 ? 25.698 65.104 -4.821 1.00 19.83 109 MET B CA 1
ATOM 1695 C C . MET B 1 109 ? 25.552 64.418 -6.196 1.00 18.15 109 MET B C 1
ATOM 1696 O O . MET B 1 109 ? 26.272 64.753 -7.138 1.00 17.43 109 MET B O 1
ATOM 1701 N N . PRO B 1 110 ? 24.586 63.495 -6.313 1.00 18.11 110 PRO B N 1
ATOM 1702 C CA . PRO B 1 110 ? 24.163 62.970 -7.620 1.00 18.32 110 PRO B CA 1
ATOM 1703 C C . PRO B 1 110 ? 23.582 64.077 -8.501 1.00 18.23 110 PRO B C 1
ATOM 1704 O O . PRO B 1 110 ? 22.755 64.852 -8.053 1.00 18.00 110 PRO B O 1
ATOM 1708 N N . LEU B 1 111 ? 24.058 64.130 -9.734 1.00 18.49 111 LEU B N 1
ATOM 1709 C CA . LEU B 1 111 ? 23.592 65.012 -10.764 1.00 18.07 111 LEU B CA 1
ATOM 1710 C C . LEU B 1 111 ? 22.769 64.220 -11.747 1.00 18.59 111 LEU B C 1
ATOM 1711 O O . LEU B 1 111 ? 23.254 63.257 -12.330 1.00 19.48 111 LEU B O 1
ATOM 1716 N N . TYR B 1 112 ? 21.532 64.653 -11.958 1.00 18.86 112 TYR B N 1
ATOM 1717 C CA . TYR B 1 112 ? 20.694 64.134 -13.016 1.00 19.12 112 TYR B CA 1
ATOM 1718 C C . TYR B 1 112 ? 20.716 65.100 -14.197 1.00 19.59 112 TYR B C 1
ATOM 1719 O O . TYR B 1 112 ? 21.150 66.231 -14.040 1.00 19.88 112 TYR B O 1
ATOM 1728 N N . PHE B 1 113 ? 20.318 64.638 -15.391 1.00 19.88 113 PHE B N 1
ATOM 1729 C CA . PHE B 1 113 ? 19.961 65.541 -16.463 1.00 20.93 113 PHE B CA 1
ATOM 1730 C C . PHE B 1 113 ? 18.509 65.379 -16.914 1.00 20.94 113 PHE B C 1
ATOM 1731 O O . PHE B 1 113 ? 17.849 64.361 -16.628 1.00 20.66 113 PHE B O 1
ATOM 1739 N N . CYS B 1 114 ? 18.001 66.408 -17.577 1.00 20.66 114 CYS B N 1
ATOM 1740 C CA . CYS B 1 114 ? 16.610 66.387 -18.019 1.00 20.59 114 CYS B CA 1
ATOM 1741 C C . CYS B 1 114 ? 16.427 67.360 -19.148 1.00 20.82 114 CYS B C 1
ATOM 1742 O O . CYS B 1 114 ? 16.717 68.551 -18.993 1.00 21.12 114 CYS B O 1
ATOM 1745 N N . SER B 1 115 ? 15.962 66.857 -20.291 1.00 20.92 115 SER B N 1
ATOM 1746 C CA . SER B 1 115 ? 15.721 67.741 -21.428 1.00 21.83 115 SER B CA 1
ATOM 1747 C C . SER B 1 115 ? 14.239 67.939 -21.737 1.00 21.49 115 SER B C 1
ATOM 1748 O O . SER B 1 115 ? 13.886 68.739 -22.604 1.00 22.89 115 SER B O 1
ATOM 1751 N N . HIS B 1 116 ? 13.371 67.238 -21.021 1.00 21.50 116 HIS B N 1
ATOM 1752 C CA . HIS B 1 116 ? 11.951 67.387 -21.254 1.00 20.59 116 HIS B CA 1
ATOM 1753 C C . HIS B 1 116 ? 11.226 67.663 -19.957 1.00 20.48 116 HIS B C 1
ATOM 1754 O O . HIS B 1 116 ? 11.220 66.841 -19.023 1.00 19.75 116 HIS B O 1
ATOM 1761 N N . TYR B 1 117 ? 10.604 68.828 -19.882 1.00 19.50 117 TYR B N 1
ATOM 1762 C CA . TYR B 1 117 ? 9.904 69.192 -18.652 1.00 19.97 117 TYR B CA 1
ATOM 1763 C C . TYR B 1 117 ? 8.839 70.229 -18.971 1.00 19.92 117 TYR B C 1
ATOM 1764 O O . TYR B 1 117 ? 8.947 70.956 -19.967 1.00 18.61 117 TYR B O 1
ATOM 1773 N N . LYS B 1 118 ? 7.842 70.332 -18.105 1.00 20.39 118 LYS B N 1
ATOM 1774 C CA . LYS B 1 118 ? 6.771 71.294 -18.336 1.00 21.52 118 LYS B CA 1
ATOM 1775 C C . LYS B 1 118 ? 6.997 72.626 -17.622 1.00 22.44 118 LYS B C 1
ATOM 1776 O O . LYS B 1 118 ? 7.426 72.643 -16.462 1.00 21.32 118 LYS B O 1
ATOM 1782 N N . GLY B 1 119 ? 6.688 73.725 -18.330 1.00 23.86 119 GLY B N 1
ATOM 1783 C CA . GLY B 1 119 ? 6.756 75.108 -17.795 1.00 24.45 119 GLY B CA 1
ATOM 1784 C C . GLY B 1 119 ? 8.097 75.768 -18.043 1.00 24.60 119 GLY B C 1
ATOM 1785 O O . GLY B 1 119 ? 9.072 75.079 -18.289 1.00 24.83 119 GLY B O 1
ATOM 1786 N N . VAL B 1 120 ? 8.155 77.098 -18.001 1.00 25.05 120 VAL B N 1
ATOM 1787 C CA . VAL B 1 120 ? 9.414 77.816 -18.285 1.00 24.99 120 VAL B CA 1
ATOM 1788 C C . VAL B 1 120 ? 10.112 78.093 -16.970 1.00 24.26 120 VAL B C 1
ATOM 1789 O O . VAL B 1 120 ? 9.496 78.593 -16.035 1.00 23.85 120 VAL B O 1
ATOM 1793 N N . ALA B 1 121 ? 11.384 77.721 -16.888 1.00 23.52 121 ALA B N 1
ATOM 1794 C CA . ALA B 1 121 ? 12.170 77.953 -15.687 1.00 24.05 121 ALA B CA 1
ATOM 1795 C C . ALA B 1 121 ? 12.207 79.432 -15.306 1.00 24.39 121 ALA B C 1
ATOM 1796 O O . ALA B 1 121 ? 12.507 80.278 -16.136 1.00 24.56 121 ALA B O 1
ATOM 1798 N N . GLN B 1 122 ? 11.892 79.738 -14.054 1.00 24.70 122 GLN B N 1
ATOM 1799 C CA . GLN B 1 122 ? 11.897 81.120 -13.580 1.00 26.19 122 GLN B CA 1
ATOM 1800 C C . GLN B 1 122 ? 12.249 81.126 -12.086 1.00 25.49 122 GLN B C 1
ATOM 1801 O O . GLN B 1 122 ? 11.950 80.168 -11.360 1.00 25.28 122 GLN B O 1
ATOM 1807 N N . GLY B 1 123 ? 12.883 82.194 -11.616 1.00 25.56 123 GLY B N 1
ATOM 1808 C CA . GLY B 1 123 ? 13.420 82.175 -10.260 1.00 25.53 123 GLY B CA 1
ATOM 1809 C C . GLY B 1 123 ? 12.400 82.482 -9.181 1.00 25.63 123 GLY B C 1
ATOM 1810 O O . GLY B 1 123 ? 12.114 83.647 -8.920 1.00 25.80 123 GLY B O 1
ATOM 1811 N N . ARG B 1 124 ? 11.891 81.449 -8.521 1.00 25.74 124 ARG B N 1
ATOM 1812 C CA . ARG B 1 124 ? 10.837 81.619 -7.495 1.00 25.61 124 ARG B CA 1
ATOM 1813 C C . ARG B 1 124 ? 11.414 81.902 -6.122 1.00 25.07 124 ARG B C 1
ATOM 1814 O O . ARG B 1 124 ? 10.689 82.253 -5.206 1.00 26.69 124 ARG B O 1
ATOM 1822 N N . GLU B 1 125 ? 12.712 81.717 -5.949 1.00 25.20 125 GLU B N 1
ATOM 1823 C CA . GLU B 1 125 ? 13.347 81.973 -4.657 1.00 24.35 125 GLU B CA 1
ATOM 1824 C C . GLU B 1 125 ? 14.361 83.113 -4.771 1.00 24.53 125 GLU B C 1
ATOM 1825 O O . GLU B 1 125 ? 15.443 83.098 -4.170 1.00 25.20 125 GLU B O 1
ATOM 1831 N N . GLY B 1 126 ? 14.001 84.090 -5.586 1.00 24.71 126 GLY B N 1
ATOM 1832 C CA . GLY B 1 126 ? 14.789 85.285 -5.793 1.00 25.08 126 GLY B CA 1
ATOM 1833 C C . GLY B 1 126 ? 16.098 85.098 -6.543 1.00 24.73 126 GLY B C 1
ATOM 1834 O O . GLY B 1 126 ? 16.935 85.995 -6.529 1.00 25.23 126 GLY B O 1
ATOM 1835 N N . GLN B 1 127 ? 16.293 83.953 -7.187 1.00 22.70 127 GLN B N 1
ATOM 1836 C CA . GLN B 1 127 ? 17.586 83.679 -7.782 1.00 22.42 127 GLN B CA 1
ATOM 1837 C C . GLN B 1 127 ? 17.702 84.205 -9.228 1.00 21.61 127 GLN B C 1
ATOM 1838 O O . GLN B 1 127 ? 16.713 84.457 -9.897 1.00 21.84 127 GLN B O 1
ATOM 1844 N N . ASN B 1 128 ? 18.919 84.410 -9.690 1.00 20.64 128 ASN B N 1
ATOM 1845 C CA . ASN B 1 128 ? 19.121 84.674 -11.102 1.00 20.57 128 ASN B CA 1
ATOM 1846 C C . ASN B 1 128 ? 19.368 83.381 -11.866 1.00 20.53 128 ASN B C 1
ATOM 1847 O O . ASN B 1 128 ? 19.961 82.437 -11.317 1.00 20.35 128 ASN B O 1
ATOM 1852 N N . LEU B 1 129 ? 18.930 83.364 -13.131 1.00 20.14 129 LEU B N 1
ATOM 1853 C CA . LEU B 1 129 ? 19.057 82.218 -14.027 1.00 20.20 129 LEU B CA 1
ATOM 1854 C C . LEU B 1 129 ? 19.910 82.562 -15.209 1.00 20.30 129 LEU B C 1
ATOM 1855 O O . LEU B 1 129 ? 19.778 83.644 -15.762 1.00 21.08 129 LEU B O 1
ATOM 1860 N N . LYS B 1 130 ? 20.734 81.618 -15.651 1.00 20.64 130 LYS B N 1
ATOM 1861 C CA . LYS B 1 130 ? 21.488 81.795 -16.898 1.00 20.57 130 LYS B CA 1
ATOM 1862 C C . LYS B 1 130 ? 21.600 80.460 -17.608 1.00 21.02 130 LYS B C 1
ATOM 1863 O O . LYS B 1 130 ? 21.942 79.440 -16.975 1.00 21.36 130 LYS B O 1
ATOM 1869 N N . TRP B 1 131 ? 21.337 80.471 -18.917 1.00 20.92 131 TRP B N 1
ATOM 1870 C CA . TRP B 1 131 ? 21.487 79.295 -19.748 1.00 22.30 131 TRP B CA 1
ATOM 1871 C C . TRP B 1 131 ? 22.836 79.368 -20.407 1.00 23.07 131 TRP B C 1
ATOM 1872 O O . TRP B 1 131 ? 23.159 80.335 -21.080 1.00 24.08 131 TRP B O 1
ATOM 1883 N N . ILE B 1 132 ? 23.644 78.341 -20.198 1.00 23.61 132 ILE B N 1
ATOM 1884 C CA . ILE B 1 132 ? 25.018 78.371 -20.632 1.00 24.43 132 ILE B CA 1
ATOM 1885 C C . ILE B 1 132 ? 25.355 77.111 -21.438 1.00 25.17 132 ILE B C 1
ATOM 1886 O O . ILE B 1 132 ? 25.090 75.996 -20.991 1.00 24.23 132 ILE B O 1
ATOM 1891 N N . PHE B 1 133 ? 25.954 77.290 -22.619 1.00 27.07 133 PHE B N 1
ATOM 1892 C CA . PHE B 1 133 ? 26.562 76.148 -23.337 1.00 29.10 133 PHE B CA 1
ATOM 1893 C C . PHE B 1 133 ? 27.537 75.375 -22.477 1.00 29.78 133 PHE B C 1
ATOM 1894 O O . PHE B 1 133 ? 28.344 75.965 -21.753 1.00 30.22 133 PHE B O 1
ATOM 1902 N N . ILE B 1 134 ? 27.466 74.054 -22.545 1.00 30.32 134 ILE B N 1
ATOM 1903 C CA . ILE B 1 134 ? 28.326 73.215 -21.722 1.00 31.38 134 ILE B CA 1
ATOM 1904 C C . ILE B 1 134 ? 29.827 73.553 -21.787 1.00 32.30 134 ILE B C 1
ATOM 1905 O O . ILE B 1 134 ? 30.527 73.460 -20.783 1.00 31.33 134 ILE B O 1
ATOM 1910 N N . ASN B 1 135 ? 30.315 73.947 -22.970 1.00 33.73 135 ASN B N 1
ATOM 1911 C CA . ASN B 1 135 ? 31.724 74.293 -23.121 1.00 34.47 135 ASN B CA 1
ATOM 1912 C C . ASN B 1 135 ? 32.064 75.645 -22.516 1.00 32.94 135 ASN B C 1
ATOM 1913 O O . ASN B 1 135 ? 33.240 75.969 -22.344 1.00 33.71 135 ASN B O 1
ATOM 1918 N N . ASP B 1 136 ? 31.029 76.397 -22.149 1.00 30.35 136 ASP B N 1
ATOM 1919 C CA . ASP B 1 136 ? 31.178 77.681 -21.478 1.00 27.80 136 ASP B CA 1
ATOM 1920 C C . ASP B 1 136 ? 30.995 77.593 -19.949 1.00 26.97 136 ASP B C 1
ATOM 1921 O O . ASP B 1 136 ? 31.279 78.547 -19.236 1.00 26.04 136 ASP B O 1
ATOM 1926 N N . LEU B 1 137 ? 30.540 76.455 -19.423 1.00 26.77 137 LEU B N 1
ATOM 1927 C CA . LEU B 1 137 ? 30.196 76.427 -17.982 1.00 26.73 137 LEU B CA 1
ATOM 1928 C C . LEU B 1 137 ? 31.355 76.863 -17.097 1.00 27.21 137 LEU B C 1
ATOM 1929 O O . LEU B 1 137 ? 31.142 77.650 -16.172 1.00 26.83 137 LEU B O 1
ATOM 1934 N N . ASP B 1 138 ? 32.572 76.392 -17.393 1.00 28.29 138 ASP B N 1
ATOM 1935 C CA . ASP B 1 138 ? 33.747 76.670 -16.536 1.00 29.61 138 ASP B CA 1
ATOM 1936 C C . ASP B 1 138 ? 34.323 78.081 -16.683 1.00 29.37 138 ASP B C 1
ATOM 1937 O O . ASP B 1 138 ? 35.311 78.440 -16.035 1.00 29.81 138 ASP B O 1
ATOM 1942 N N . LYS B 1 139 ? 33.693 78.892 -17.521 1.00 28.82 139 LYS B N 1
ATOM 1943 C CA . LYS B 1 139 ? 34.048 80.305 -17.620 1.00 27.18 139 LYS B CA 1
ATOM 1944 C C . LYS B 1 139 ? 33.428 81.098 -16.463 1.00 26.55 139 LYS B C 1
ATOM 1945 O O . LYS B 1 139 ? 33.770 82.254 -16.264 1.00 25.97 139 LYS B O 1
ATOM 1951 N N . TYR B 1 140 ? 32.512 80.479 -15.715 1.00 25.39 140 TYR B N 1
ATOM 1952 C CA . TYR B 1 140 ? 31.704 81.188 -14.702 1.00 25.33 140 TYR B CA 1
ATOM 1953 C C . TYR B 1 140 ? 32.109 80.730 -13.305 1.00 24.70 140 TYR B C 1
ATOM 1954 O O . TYR B 1 140 ? 32.481 79.585 -13.152 1.00 25.00 140 TYR B O 1
ATOM 1963 N N . PRO B 1 141 ? 32.081 81.636 -12.303 1.00 24.63 141 PRO B N 1
ATOM 1964 C CA . PRO B 1 141 ? 32.377 81.256 -10.912 1.00 25.01 141 PRO B CA 1
ATOM 1965 C C . PRO B 1 141 ? 31.320 80.295 -10.383 1.00 24.65 141 PRO B C 1
ATOM 1966 O O . PRO B 1 141 ? 30.111 80.600 -10.446 1.00 24.78 141 PRO B O 1
ATOM 1970 N N . MET B 1 142 ? 31.783 79.143 -9.899 1.00 24.18 142 MET B N 1
ATOM 1971 C CA . MET B 1 142 ? 30.913 78.110 -9.342 1.00 25.02 142 MET B CA 1
ATOM 1972 C C . MET B 1 142 ? 31.465 77.595 -8.018 1.00 24.99 142 MET B C 1
ATOM 1973 O O . MET B 1 142 ? 32.663 77.720 -7.747 1.00 23.73 142 MET B O 1
ATOM 1978 N N . PRO B 1 143 ? 30.593 76.987 -7.189 1.00 25.72 143 PRO B N 1
ATOM 197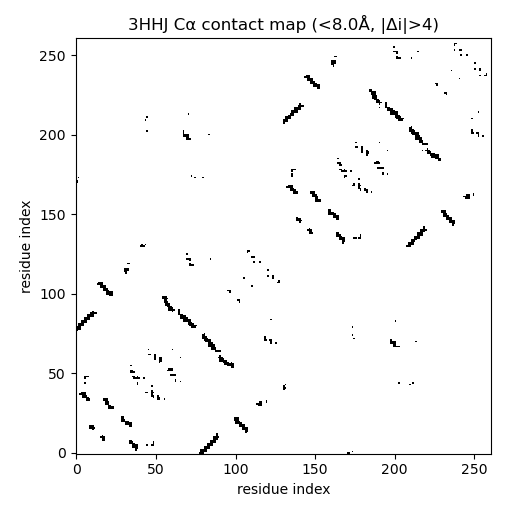9 C CA . PRO B 1 143 ? 31.111 76.398 -5.964 1.00 26.19 143 PRO B CA 1
ATOM 1980 C C . PRO B 1 143 ? 32.125 75.323 -6.262 1.00 27.05 143 PRO B C 1
ATOM 1981 O O . PRO B 1 143 ? 32.019 74.647 -7.275 1.00 27.69 143 PRO B O 1
ATOM 1985 N N . GLU B 1 144 ? 33.123 75.174 -5.398 1.00 28.54 144 GLU B N 1
ATOM 1986 C CA . GLU B 1 144 ? 34.128 74.113 -5.570 1.00 29.15 144 GLU B CA 1
ATOM 1987 C C . GLU B 1 144 ? 33.515 72.717 -5.802 1.00 29.18 144 GLU B C 1
ATOM 1988 O O . GLU B 1 144 ? 34.037 71.944 -6.590 1.00 29.16 144 GLU B O 1
ATOM 1994 N N . ALA B 1 145 ? 32.432 72.388 -5.105 1.00 29.92 145 ALA B N 1
ATOM 1995 C CA . ALA B 1 145 ? 31.839 71.040 -5.241 1.00 31.28 145 ALA B CA 1
ATOM 1996 C C . ALA B 1 145 ? 31.242 70.793 -6.635 1.00 32.28 145 ALA B C 1
ATOM 1997 O O . ALA B 1 145 ? 31.269 69.645 -7.119 1.00 32.58 145 ALA B O 1
ATOM 1999 N N . ASP B 1 146 ? 30.714 71.860 -7.262 1.00 32.17 146 ASP B N 1
ATOM 2000 C CA . ASP B 1 146 ? 30.018 71.757 -8.552 1.00 32.39 146 ASP B CA 1
ATOM 2001 C C . ASP B 1 146 ? 31.025 71.642 -9.697 1.00 32.47 146 ASP B C 1
ATOM 2002 O O . ASP B 1 146 ? 30.712 71.121 -10.764 1.00 31.64 146 ASP B O 1
ATOM 2007 N N . LYS B 1 147 ? 32.242 72.134 -9.485 1.00 33.14 147 LYS B N 1
ATOM 2008 C CA . LYS B 1 147 ? 33.195 72.234 -10.596 1.00 33.86 147 LYS B CA 1
ATOM 2009 C C . LYS B 1 147 ? 33.580 70.927 -11.293 1.00 34.13 147 LYS B C 1
ATOM 2010 O O . LYS B 1 147 ? 33.668 70.903 -12.523 1.00 35.01 147 LYS B O 1
ATOM 2016 N N . PRO B 1 148 ? 33.845 69.841 -10.533 1.00 34.29 148 PRO B N 1
ATOM 2017 C CA . PRO B 1 148 ? 34.163 68.574 -11.232 1.00 33.90 148 PRO B CA 1
ATOM 2018 C C . PRO B 1 148 ? 33.015 68.051 -12.109 1.00 33.45 148 PRO B C 1
ATOM 2019 O O . PRO B 1 148 ? 33.257 67.419 -13.137 1.00 33.42 148 PRO B O 1
ATOM 2023 N N . LEU B 1 149 ? 31.774 68.319 -11.716 1.00 33.12 149 LEU B N 1
ATOM 2024 C CA . LEU B 1 149 ? 30.613 68.029 -12.583 1.00 32.99 149 LEU B CA 1
ATOM 2025 C C . LEU B 1 149 ? 30.721 68.648 -13.992 1.00 33.86 149 LEU B C 1
ATOM 2026 O O . LEU B 1 149 ? 30.359 68.019 -15.004 1.00 33.44 149 LEU B O 1
ATOM 2031 N N . VAL B 1 150 ? 31.241 69.868 -14.066 1.00 34.53 150 VAL B N 1
ATOM 2032 C CA . VAL B 1 150 ? 31.372 70.536 -15.351 1.00 36.06 150 VAL B CA 1
ATOM 2033 C C . VAL B 1 150 ? 32.256 69.755 -16.332 1.00 37.52 150 VAL B C 1
ATOM 2034 O O . VAL B 1 150 ? 31.938 69.646 -17.512 1.00 37.69 150 VAL B O 1
ATOM 2038 N N . GLN B 1 151 ? 33.350 69.197 -15.839 1.00 39.77 151 GLN B N 1
ATOM 2039 C CA . GLN B 1 151 ? 34.272 68.464 -16.705 1.00 41.87 151 GLN B CA 1
ATOM 2040 C C . GLN B 1 151 ? 33.634 67.163 -17.211 1.00 42.87 151 GLN B C 1
ATOM 2041 O O . GLN B 1 151 ? 33.787 66.806 -18.391 1.00 43.42 151 GLN B O 1
ATOM 2047 N N . VAL B 1 152 ? 32.869 66.498 -16.348 1.00 43.60 152 VAL B N 1
ATOM 2048 C CA . VAL B 1 152 ? 32.130 65.296 -16.747 1.00 44.58 152 VAL B CA 1
ATOM 2049 C C . VAL B 1 152 ? 31.045 65.587 -17.784 1.00 46.03 152 VAL B C 1
ATOM 2050 O O . VAL B 1 152 ? 30.796 64.770 -18.673 1.00 46.28 152 VAL B O 1
ATOM 2054 N N . LEU B 1 153 ? 30.416 66.757 -17.684 1.00 47.71 153 LEU B N 1
ATOM 2055 C CA . LEU B 1 153 ? 29.381 67.162 -18.631 1.00 49.51 153 LEU B CA 1
ATOM 2056 C C . LEU B 1 153 ? 29.857 67.198 -20.083 1.00 50.94 153 LEU B C 1
ATOM 2057 O O . LEU B 1 153 ? 29.085 66.906 -20.998 1.00 50.78 153 LEU B O 1
ATOM 2062 N N . LYS B 1 154 ? 31.109 67.600 -20.284 1.00 52.93 154 LYS B N 1
ATOM 2063 C CA . LYS B 1 154 ? 31.713 67.656 -21.623 1.00 54.80 154 LYS B CA 1
ATOM 2064 C C . LYS B 1 154 ? 31.887 66.247 -22.192 1.00 55.97 154 LYS B C 1
ATOM 2065 O O . LYS B 1 154 ? 31.437 65.960 -23.309 1.00 56.28 154 LYS B O 1
ATOM 2071 N N . ASN B 1 155 ? 32.502 65.370 -21.395 1.00 57.54 155 ASN B N 1
ATOM 2072 C CA . ASN B 1 155 ? 32.680 63.956 -21.737 1.00 58.70 155 ASN B CA 1
ATOM 2073 C C . ASN B 1 155 ? 31.400 63.274 -22.254 1.00 59.57 155 ASN B C 1
ATOM 2074 O O . ASN B 1 155 ? 31.438 62.575 -23.269 1.00 60.31 155 ASN B O 1
ATOM 2079 N N . PHE B 1 156 ? 30.274 63.482 -21.568 1.00 60.15 156 PHE B N 1
ATOM 2080 C CA . PHE B 1 156 ? 28.997 62.898 -21.997 1.00 60.57 156 PHE B CA 1
ATOM 2081 C C . PHE B 1 156 ? 28.371 63.620 -23.203 1.00 60.90 156 PHE B C 1
ATOM 2082 O O . PHE B 1 156 ? 27.721 62.987 -24.030 1.00 61.13 156 PHE B O 1
ATOM 2084 N N . PHE B 1 157 ? 28.560 64.932 -23.311 1.00 61.06 157 PHE B N 1
ATOM 2085 C CA . PHE B 1 157 ? 27.990 65.670 -24.438 1.00 61.58 157 PHE B CA 1
ATOM 2086 C C . PHE B 1 157 ? 29.094 66.207 -25.355 1.00 61.87 157 PHE B C 1
ATOM 2087 O O . PHE B 1 157 ? 28.842 67.022 -26.248 1.00 62.34 157 PHE B O 1
#